Protein AF-A0AA96FIK9-F1 (afdb_monomer)

Solvent-accessible surface area (backbone atoms only — not comparable to full-atom values): 13930 Å² total; per-residue (Å²): 136,86,81,79,87,70,75,57,63,67,60,48,34,33,65,68,50,43,34,70,46,69,45,74,79,57,84,58,74,48,76,47,45,65,42,46,38,49,41,38,51,70,22,53,45,42,34,65,58,80,79,56,49,52,41,35,60,54,40,49,49,16,24,48,34,10,64,76,68,74,31,64,14,39,34,34,30,45,29,34,72,40,48,92,80,52,42,34,46,55,44,44,51,55,45,37,34,59,43,30,50,44,6,46,52,52,52,21,56,44,22,56,24,64,42,34,27,50,27,27,34,78,85,57,67,86,55,66,58,47,50,69,75,67,54,74,96,56,51,59,47,78,37,76,37,65,74,79,46,47,76,79,47,54,59,42,56,25,27,54,76,51,75,44,75,80,62,65,99,75,65,81,67,47,32,39,57,39,25,39,82,64,18,8,19,45,68,44,27,36,61,35,30,28,49,49,36,48,34,62,70,57,35,26,68,59,38,40,57,23,31,42,98,92,53,34,26,70,46,74,36,50,50,72,48,94,97,50,85,65,43,55,41,82,43,52,67,76,79,56,81,80,91,72,55,83,86,73,73,81,78,77,80,129

Structure (mmCIF, N/CA/C/O backbone):
data_AF-A0AA96FIK9-F1
#
_entry.id   AF-A0AA96FIK9-F1
#
loop_
_atom_site.group_PDB
_atom_site.id
_atom_site.type_symbol
_atom_site.label_atom_id
_atom_site.label_alt_id
_atom_site.label_comp_id
_atom_site.label_asym_id
_atom_site.label_entity_id
_atom_site.label_seq_id
_atom_site.pdbx_PDB_ins_code
_atom_site.Cartn_x
_atom_site.Cartn_y
_atom_site.Cartn_z
_atom_site.occupancy
_atom_site.B_iso_or_equiv
_atom_site.auth_seq_id
_atom_site.auth_comp_id
_atom_site.auth_asym_id
_atom_site.auth_atom_id
_atom_site.pdbx_PDB_model_num
ATOM 1 N N . MET A 1 1 ? 19.107 10.762 -37.443 1.00 32.94 1 MET A N 1
ATOM 2 C CA . MET A 1 1 ? 19.133 11.446 -36.133 1.00 32.94 1 MET A CA 1
ATOM 3 C C . MET A 1 1 ? 18.086 10.783 -35.254 1.00 32.94 1 MET A C 1
ATOM 5 O O . MET A 1 1 ? 16.907 10.894 -35.552 1.00 32.94 1 MET A O 1
ATOM 9 N N . SER A 1 2 ? 18.526 9.973 -34.289 1.00 32.06 2 SER A N 1
ATOM 10 C CA . SER A 1 2 ? 17.652 9.173 -33.422 1.00 32.06 2 SER A CA 1
ATOM 11 C C . SER A 1 2 ? 17.100 10.061 -32.309 1.00 32.06 2 SER A C 1
ATOM 13 O O . SER A 1 2 ? 17.869 10.603 -31.518 1.00 32.06 2 SER A O 1
ATOM 15 N N . THR A 1 3 ? 15.787 10.264 -32.277 1.00 31.00 3 THR A N 1
ATOM 16 C CA . THR A 1 3 ? 15.106 11.012 -31.221 1.00 31.00 3 THR A CA 1
ATOM 17 C C . THR A 1 3 ? 14.983 10.124 -29.987 1.00 31.00 3 THR A C 1
ATOM 19 O O . THR A 1 3 ? 14.166 9.208 -29.930 1.00 31.00 3 THR A O 1
ATOM 22 N N . SER A 1 4 ? 15.814 10.374 -28.973 1.00 32.97 4 SER A N 1
ATOM 23 C CA . SER A 1 4 ? 15.642 9.750 -27.664 1.00 32.97 4 SER A CA 1
ATOM 24 C C . SER A 1 4 ? 14.359 10.269 -27.015 1.00 32.97 4 SER A C 1
ATOM 26 O O . SER A 1 4 ? 14.310 11.405 -26.544 1.00 32.97 4 SER A O 1
ATOM 28 N N . THR A 1 5 ? 13.324 9.436 -26.953 1.00 39.53 5 THR A N 1
ATOM 29 C CA . THR A 1 5 ? 12.126 9.668 -26.133 1.00 39.53 5 THR A CA 1
ATOM 30 C C . THR A 1 5 ? 12.454 9.408 -24.656 1.00 39.53 5 THR A C 1
ATOM 32 O O . THR A 1 5 ? 11.961 8.467 -24.044 1.00 39.53 5 THR A O 1
ATOM 35 N N . GLY A 1 6 ? 13.365 10.196 -24.086 1.00 36.31 6 GLY A N 1
ATOM 36 C CA . GLY A 1 6 ? 13.627 10.217 -22.651 1.00 36.31 6 GLY A CA 1
ATOM 37 C C . GLY A 1 6 ? 12.815 11.338 -22.022 1.00 36.31 6 GLY A C 1
ATOM 38 O O . GLY A 1 6 ? 13.308 12.458 -21.945 1.00 36.31 6 GLY A O 1
ATOM 39 N N . GLY A 1 7 ? 11.572 11.061 -21.616 1.00 45.28 7 GLY A N 1
ATOM 40 C CA . GLY A 1 7 ? 10.826 11.993 -20.763 1.00 45.28 7 GLY A CA 1
ATOM 41 C C . GLY A 1 7 ? 11.638 12.289 -19.500 1.00 45.28 7 GLY A C 1
ATOM 42 O O . GLY A 1 7 ? 12.323 11.398 -18.983 1.00 45.28 7 GLY A O 1
ATOM 43 N N . ARG A 1 8 ? 11.618 13.537 -19.021 1.00 56.25 8 ARG A N 1
ATOM 44 C CA . ARG A 1 8 ? 12.277 13.869 -17.747 1.00 56.25 8 ARG A CA 1
ATOM 45 C C . ARG A 1 8 ? 11.588 13.071 -16.639 1.00 56.25 8 ARG A C 1
ATOM 47 O O . ARG A 1 8 ? 10.370 12.949 -16.660 1.00 56.25 8 ARG A O 1
ATOM 54 N N . LEU A 1 9 ? 12.349 12.532 -15.685 1.00 55.34 9 LEU A N 1
ATOM 55 C CA . LEU A 1 9 ? 11.802 11.728 -14.577 1.00 55.34 9 LEU A CA 1
ATOM 56 C C . LEU A 1 9 ? 10.667 12.469 -13.844 1.00 55.34 9 LEU A C 1
ATOM 58 O O . LEU A 1 9 ? 9.654 11.863 -13.505 1.00 55.34 9 LEU A O 1
ATOM 62 N N . ASP A 1 10 ? 10.805 13.789 -13.720 1.00 58.16 10 ASP A N 1
ATOM 63 C CA . ASP A 1 10 ? 9.820 14.691 -13.117 1.00 58.16 10 ASP A CA 1
ATOM 64 C C . ASP A 1 10 ? 8.468 14.690 -13.855 1.00 58.16 10 ASP A C 1
ATOM 66 O O . ASP A 1 10 ? 7.418 14.844 -13.242 1.00 58.16 10 ASP A O 1
ATOM 70 N N . GLU A 1 11 ? 8.469 14.471 -15.173 1.00 60.31 11 GLU A N 1
ATOM 71 C CA . GLU A 1 11 ? 7.261 14.471 -16.007 1.00 60.31 11 GLU A CA 1
ATOM 72 C C . GLU A 1 11 ? 6.381 13.244 -15.740 1.00 60.31 11 GLU A C 1
ATOM 74 O O . GLU A 1 11 ? 5.161 13.318 -15.866 1.00 60.31 11 GLU A O 1
ATOM 79 N N . TRP A 1 12 ? 6.982 12.113 -15.357 1.00 64.31 12 TRP A N 1
ATOM 80 C CA . TRP A 1 12 ? 6.248 10.883 -15.033 1.00 64.31 12 TRP A CA 1
ATOM 81 C C . TRP A 1 12 ? 5.744 10.868 -13.590 1.00 64.31 12 TRP A C 1
ATOM 83 O O . TRP A 1 12 ? 4.750 10.202 -13.303 1.00 64.31 12 TRP A O 1
ATOM 93 N N . ALA A 1 13 ? 6.413 11.613 -12.709 1.00 77.75 13 ALA A N 1
ATOM 94 C CA . ALA A 1 13 ? 6.067 11.709 -11.301 1.00 77.75 13 ALA A CA 1
ATOM 95 C C . ALA A 1 13 ? 4.858 12.619 -11.029 1.00 77.75 13 ALA A C 1
ATOM 97 O O . ALA A 1 13 ? 4.185 12.410 -10.026 1.00 77.75 13 ALA A O 1
ATOM 98 N N . ASP A 1 14 ? 4.578 13.588 -11.908 1.00 88.12 14 ASP A N 1
ATOM 99 C CA . ASP A 1 14 ? 3.549 14.618 -11.714 1.00 88.12 14 ASP A CA 1
ATOM 100 C C . ASP A 1 14 ? 2.101 14.081 -11.678 1.00 88.12 14 ASP A C 1
ATOM 102 O O . ASP A 1 14 ? 1.711 13.192 -12.447 1.00 88.12 14 ASP A O 1
ATOM 106 N N . LEU A 1 15 ? 1.272 14.679 -10.811 1.00 91.62 15 LEU A N 1
ATOM 107 C CA . LEU A 1 15 ? -0.135 14.312 -10.623 1.00 91.62 15 LEU A CA 1
ATOM 108 C C . LEU A 1 15 ? -0.963 14.474 -11.896 1.00 91.62 15 LEU A C 1
ATOM 110 O O . LEU A 1 15 ? -1.791 13.616 -12.196 1.00 91.62 15 LEU A O 1
ATOM 114 N N . THR A 1 16 ? -0.731 15.538 -12.660 1.00 92.38 16 THR A N 1
ATOM 115 C CA . THR A 1 16 ? -1.474 15.802 -13.896 1.00 92.38 16 THR A CA 1
ATOM 116 C C . THR A 1 16 ? -1.204 14.697 -14.907 1.00 92.38 16 THR A C 1
ATOM 118 O O . THR A 1 16 ? -2.137 14.132 -15.479 1.00 92.38 16 THR A O 1
ATOM 121 N N . THR A 1 17 ? 0.067 14.327 -15.095 1.00 90.50 17 THR A N 1
ATOM 122 C CA . THR A 1 17 ? 0.451 13.210 -15.971 1.00 90.50 17 THR A CA 1
ATOM 123 C C . THR A 1 17 ? -0.158 11.893 -15.490 1.00 90.50 17 THR A C 1
ATOM 125 O O . THR A 1 17 ? -0.659 11.101 -16.297 1.00 90.50 17 THR A O 1
ATOM 128 N N . HIS A 1 18 ? -0.152 11.651 -14.176 1.00 93.06 18 HIS A N 1
ATOM 129 C CA . HIS A 1 18 ? -0.779 10.474 -13.572 1.00 93.06 18 HIS A CA 1
ATOM 130 C C . HIS A 1 18 ? -2.281 10.403 -13.873 1.00 93.06 18 HIS A C 1
ATOM 132 O O . HIS A 1 18 ? -2.765 9.368 -14.335 1.00 93.06 18 HIS A O 1
ATOM 138 N N . GLU A 1 19 ? -3.016 11.497 -13.677 1.00 93.12 19 GLU A N 1
ATOM 139 C CA . GLU A 1 19 ? -4.455 11.563 -13.943 1.00 93.12 19 GLU A CA 1
ATOM 140 C C . GLU A 1 19 ? -4.778 11.468 -15.436 1.00 93.12 19 GLU A C 1
ATOM 142 O O . GLU A 1 19 ? -5.731 10.786 -15.811 1.00 93.12 19 GLU A O 1
ATOM 147 N N . GLN A 1 20 ? -3.960 12.047 -16.316 1.00 92.12 20 GLN A N 1
ATOM 148 C CA . GLN A 1 20 ? -4.103 11.858 -17.764 1.00 92.12 20 GLN A CA 1
ATOM 149 C C . GLN A 1 20 ? -3.907 10.393 -18.173 1.00 92.12 20 GLN A C 1
ATOM 151 O O . GLN A 1 20 ? -4.566 9.898 -19.091 1.00 92.12 20 GLN A O 1
ATOM 156 N N . ARG A 1 21 ? -2.995 9.678 -17.505 1.00 90.31 21 ARG A N 1
ATOM 157 C CA . ARG A 1 21 ? -2.680 8.283 -17.824 1.00 90.31 21 ARG A CA 1
ATOM 158 C C . ARG A 1 21 ? -3.715 7.305 -17.274 1.00 90.31 21 ARG A C 1
ATOM 160 O O . ARG A 1 21 ? -4.173 6.428 -18.009 1.00 90.31 21 ARG A O 1
ATOM 167 N N . TYR A 1 22 ? -4.046 7.429 -15.993 1.00 91.69 22 TYR A N 1
ATOM 168 C CA . TYR A 1 22 ? -4.841 6.447 -15.253 1.00 91.69 22 TYR A CA 1
ATOM 169 C C . TYR A 1 22 ? -6.259 6.930 -14.924 1.00 91.69 22 TYR A C 1
ATOM 171 O O . TYR A 1 22 ? -7.093 6.137 -14.481 1.00 91.69 22 TYR A O 1
ATOM 179 N N . GLY A 1 23 ? -6.559 8.208 -15.140 1.00 93.31 23 GLY A N 1
ATOM 180 C CA . GLY A 1 23 ? -7.779 8.847 -14.661 1.00 93.31 23 GLY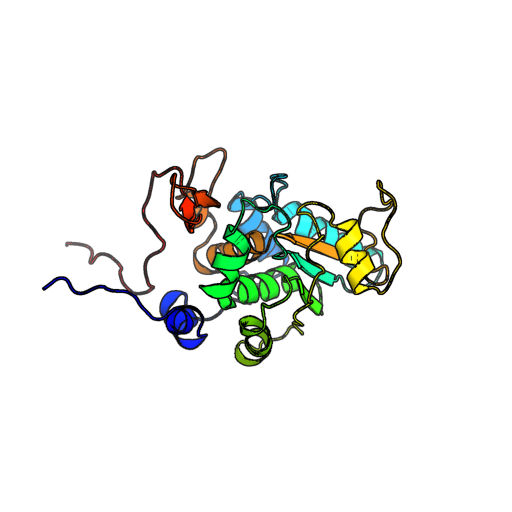 A CA 1
ATOM 181 C C . GLY A 1 23 ? -7.741 9.154 -13.158 1.00 93.31 23 GLY A C 1
ATOM 182 O O . GLY A 1 23 ? -6.826 8.712 -12.446 1.00 93.31 23 GLY A O 1
ATOM 183 N N . PRO A 1 24 ? -8.767 9.866 -12.654 1.00 93.06 24 PRO A N 1
ATOM 184 C CA . PRO A 1 24 ? -8.900 10.158 -11.231 1.00 93.06 24 PRO A CA 1
ATOM 185 C C . PRO A 1 24 ? -9.015 8.864 -10.421 1.00 93.06 24 PRO A C 1
ATOM 187 O O . PRO A 1 24 ? -9.375 7.807 -10.949 1.00 93.06 24 PRO A O 1
ATOM 190 N N . LEU A 1 25 ? -8.720 8.937 -9.123 1.00 93.56 25 LEU A N 1
ATOM 191 C CA . LEU A 1 25 ? -8.878 7.786 -8.239 1.00 93.56 25 LEU A CA 1
ATOM 192 C C . LEU A 1 25 ? -10.352 7.369 -8.149 1.00 93.56 25 LEU A C 1
ATOM 194 O O . LEU A 1 25 ? -11.176 8.163 -7.691 1.00 93.56 25 LEU A O 1
ATOM 198 N N . PRO A 1 26 ? -10.685 6.111 -8.480 1.00 92.62 26 PRO A N 1
ATOM 199 C CA . PRO A 1 26 ? -12.037 5.583 -8.338 1.00 92.62 26 PRO A CA 1
ATOM 200 C C . PRO A 1 26 ? -12.331 5.210 -6.871 1.00 92.62 26 PRO A C 1
ATOM 202 O O . PRO A 1 26 ? -12.517 4.039 -6.544 1.00 92.62 26 PRO A O 1
ATOM 205 N N . TYR A 1 27 ? -12.330 6.200 -5.971 1.00 90.19 27 TYR A N 1
ATOM 206 C CA . TYR A 1 27 ? -12.381 5.986 -4.515 1.00 90.19 27 TYR A CA 1
ATOM 207 C C . TYR A 1 27 ? -13.648 5.245 -4.054 1.00 90.19 27 TYR A C 1
ATOM 209 O O . TYR A 1 27 ? -13.580 4.420 -3.144 1.00 90.19 27 TYR A O 1
ATOM 217 N N . ASP A 1 28 ? -14.773 5.488 -4.732 1.00 90.44 28 ASP A N 1
ATOM 218 C CA . ASP A 1 28 ? -16.092 4.914 -4.434 1.00 90.44 28 ASP A CA 1
ATOM 219 C C . ASP A 1 28 ? -16.546 3.832 -5.429 1.00 90.44 28 ASP A C 1
ATOM 221 O O . ASP A 1 28 ? -17.670 3.345 -5.334 1.00 90.44 28 ASP A O 1
ATOM 225 N N . ALA A 1 29 ? -15.705 3.415 -6.384 1.00 84.88 29 ALA A N 1
ATOM 226 C CA . ALA A 1 29 ? -16.158 2.593 -7.518 1.00 84.88 29 ALA A CA 1
ATOM 227 C C . ALA A 1 29 ? -16.717 1.208 -7.152 1.00 84.88 29 ALA A C 1
ATOM 229 O O . ALA A 1 29 ? -17.378 0.583 -7.976 1.00 84.88 29 ALA A O 1
ATOM 230 N N . TYR A 1 30 ? -16.479 0.733 -5.929 1.00 88.50 30 TYR A N 1
ATOM 231 C CA . TYR A 1 30 ? -17.008 -0.541 -5.432 1.00 88.50 30 TYR A CA 1
ATOM 232 C C . TYR A 1 30 ? -18.055 -0.367 -4.324 1.00 88.50 30 TYR A C 1
ATOM 234 O O . TYR A 1 30 ? -18.367 -1.331 -3.626 1.00 88.50 30 TYR A O 1
ATOM 242 N N . GLY A 1 31 ? -18.587 0.850 -4.159 1.00 89.31 31 GLY A N 1
ATOM 243 C CA . GLY A 1 31 ? -19.586 1.222 -3.157 1.00 89.31 31 GLY A CA 1
ATOM 244 C C . GLY A 1 31 ? -19.009 1.280 -1.744 1.00 89.31 31 GLY A C 1
ATOM 245 O O . GLY A 1 31 ? -18.866 2.351 -1.157 1.00 89.31 31 GLY A O 1
ATOM 246 N N . ASP A 1 32 ? -18.614 0.129 -1.208 1.00 92.25 32 ASP A N 1
ATOM 247 C CA . ASP A 1 32 ? -18.160 -0.028 0.171 1.00 92.25 32 ASP A CA 1
ATOM 248 C C . ASP A 1 32 ? -16.765 -0.698 0.270 1.00 92.25 32 ASP A C 1
ATOM 250 O O . ASP A 1 32 ? -16.245 -1.260 -0.706 1.00 92.25 32 ASP A O 1
ATOM 254 N N . PRO A 1 33 ? -16.111 -0.636 1.449 1.00 93.62 33 PRO A N 1
ATOM 255 C CA . PRO A 1 33 ? -14.863 -1.354 1.717 1.00 93.62 33 PRO A CA 1
ATOM 256 C C . PRO A 1 33 ? -14.901 -2.851 1.375 1.00 93.62 33 PRO A C 1
ATOM 258 O O . PRO A 1 33 ? -13.904 -3.404 0.905 1.00 93.62 33 PRO A O 1
ATOM 261 N N . ALA A 1 34 ? -16.036 -3.520 1.587 1.00 94.75 34 ALA A N 1
ATOM 262 C CA . ALA A 1 34 ? -16.178 -4.947 1.326 1.00 94.75 34 ALA A CA 1
ATOM 263 C C . ALA A 1 34 ? -16.208 -5.254 -0.181 1.00 94.75 34 ALA A C 1
ATOM 265 O O . ALA A 1 34 ? -15.660 -6.271 -0.603 1.00 94.75 34 ALA A O 1
ATOM 266 N N . GLY A 1 35 ? -16.783 -4.376 -1.001 1.00 96.38 35 GLY A N 1
ATOM 267 C CA . GLY A 1 35 ? -16.784 -4.441 -2.456 1.00 96.38 35 GLY A CA 1
ATOM 268 C C . GLY A 1 35 ? -15.375 -4.378 -3.012 1.00 96.38 35 GLY A C 1
ATOM 269 O O . GLY A 1 35 ? -14.989 -5.249 -3.790 1.00 96.38 35 GLY A O 1
ATOM 270 N N . LEU A 1 36 ? -14.564 -3.434 -2.530 1.00 95.38 36 LEU A N 1
ATOM 271 C CA . LEU A 1 36 ? -13.151 -3.372 -2.898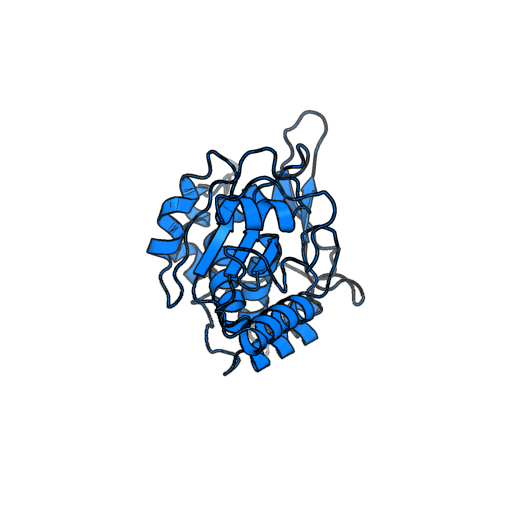 1.00 95.38 36 LEU A CA 1
ATOM 272 C C . LEU A 1 36 ? -12.411 -4.654 -2.483 1.00 95.38 36 LEU A C 1
ATOM 274 O O . LEU A 1 36 ? -11.684 -5.227 -3.291 1.00 95.38 36 LEU A O 1
ATOM 278 N N . LEU A 1 37 ? -12.619 -5.152 -1.257 1.00 96.94 37 LEU A N 1
ATOM 279 C CA . LEU A 1 37 ? -11.993 -6.398 -0.797 1.00 96.94 37 LEU A CA 1
ATOM 280 C C . LEU A 1 37 ? -12.385 -7.610 -1.652 1.00 96.94 37 LEU A C 1
ATOM 282 O O . LEU A 1 37 ? -11.514 -8.429 -1.948 1.00 96.94 37 LEU A O 1
ATOM 286 N N . ARG A 1 38 ? -13.651 -7.715 -2.078 1.00 97.94 38 ARG A N 1
ATOM 287 C CA . ARG A 1 38 ? -14.115 -8.767 -2.998 1.00 97.94 38 ARG A CA 1
ATOM 288 C C . ARG A 1 38 ? -13.421 -8.666 -4.352 1.00 97.94 38 ARG A C 1
ATOM 290 O O . ARG A 1 38 ? -12.929 -9.678 -4.843 1.00 97.94 38 ARG A O 1
ATOM 297 N N . THR A 1 39 ? -13.303 -7.468 -4.921 1.00 97.81 39 THR A N 1
ATOM 298 C CA . THR A 1 39 ? -12.589 -7.264 -6.192 1.00 97.81 39 THR A CA 1
ATOM 299 C C . THR A 1 39 ? -11.108 -7.620 -6.069 1.00 97.81 39 THR A C 1
ATOM 301 O O . THR A 1 39 ? -10.555 -8.306 -6.927 1.00 97.81 39 THR A O 1
ATOM 304 N N . VAL A 1 40 ? -10.450 -7.227 -4.975 1.00 97.50 40 VAL A N 1
ATOM 305 C CA . VAL A 1 40 ? -9.046 -7.588 -4.721 1.00 97.50 40 VAL A CA 1
ATOM 306 C C . VAL A 1 40 ? -8.901 -9.097 -4.517 1.00 97.50 40 VAL A C 1
ATOM 308 O O . VAL A 1 40 ? -7.943 -9.686 -5.015 1.00 97.50 40 VAL A O 1
ATOM 311 N N . ALA A 1 41 ? -9.848 -9.749 -3.841 1.00 98.00 41 ALA A N 1
ATOM 312 C CA . ALA A 1 41 ? -9.865 -11.202 -3.713 1.00 98.00 41 ALA A CA 1
ATOM 313 C C . ALA A 1 41 ? -9.987 -11.883 -5.082 1.00 98.00 41 ALA A C 1
ATOM 315 O O . ALA A 1 41 ? -9.171 -12.746 -5.401 1.00 98.00 41 ALA A O 1
ATOM 316 N N . ALA A 1 42 ? -10.932 -11.433 -5.912 1.00 97.81 42 ALA A N 1
ATOM 317 C CA . ALA A 1 42 ? -11.142 -11.939 -7.265 1.00 97.81 42 ALA A CA 1
ATOM 318 C C . ALA A 1 42 ? -9.927 -11.714 -8.178 1.00 97.81 42 ALA A C 1
ATOM 320 O O . ALA A 1 42 ? -9.674 -12.530 -9.055 1.00 97.81 42 ALA A O 1
ATOM 321 N N . SER A 1 43 ? -9.145 -10.649 -7.963 1.00 97.69 43 SER A N 1
ATOM 322 C CA . SER A 1 43 ? -7.930 -10.377 -8.747 1.00 97.69 43 SER A CA 1
ATOM 323 C C . SER A 1 43 ? -6.792 -11.371 -8.486 1.00 97.69 43 SER A C 1
ATOM 325 O O . SER A 1 43 ? -5.892 -11.509 -9.308 1.00 97.69 43 SER A O 1
ATOM 327 N N . GLY A 1 44 ? -6.796 -12.045 -7.331 1.00 97.19 44 GLY A N 1
ATOM 328 C CA . GLY A 1 44 ? -5.682 -12.888 -6.901 1.00 97.19 44 GLY A CA 1
ATOM 329 C C . GLY A 1 44 ? -4.430 -12.118 -6.458 1.00 97.19 44 GLY A C 1
ATOM 330 O O . GLY A 1 44 ? -3.381 -12.734 -6.300 1.00 97.19 44 GLY A O 1
ATOM 331 N N . LEU A 1 45 ? -4.511 -10.799 -6.222 1.00 97.38 45 LEU A N 1
ATOM 332 C CA . LEU A 1 45 ? -3.374 -10.005 -5.744 1.00 97.38 45 LEU A CA 1
ATOM 333 C C . LEU A 1 45 ? -2.779 -10.581 -4.448 1.00 97.38 45 LEU A C 1
ATOM 335 O O . LEU A 1 45 ? -3.440 -10.681 -3.404 1.00 97.38 45 LEU A O 1
ATOM 339 N N . THR A 1 46 ? -1.481 -10.855 -4.500 1.00 96.00 46 THR A N 1
ATOM 340 C CA . THR A 1 46 ? -0.644 -11.207 -3.355 1.00 96.00 46 THR A CA 1
ATOM 341 C C . THR A 1 46 ? 0.294 -10.056 -2.987 1.00 96.00 46 THR A C 1
ATOM 343 O O . THR A 1 46 ? 0.540 -9.137 -3.768 1.00 96.00 46 THR A O 1
ATOM 346 N N . GLY A 1 47 ? 0.798 -10.063 -1.753 1.00 91.81 47 GLY A N 1
ATOM 347 C CA . GLY A 1 47 ? 1.734 -9.052 -1.275 1.00 91.81 47 GLY A CA 1
ATOM 348 C C . GLY A 1 47 ? 3.055 -9.098 -2.045 1.00 91.81 47 GLY A C 1
ATOM 349 O O . GLY A 1 47 ? 3.744 -10.118 -2.046 1.00 91.81 47 GLY A O 1
ATOM 350 N N . ARG A 1 48 ? 3.456 -7.958 -2.615 1.00 90.50 48 ARG A N 1
ATOM 351 C CA . ARG A 1 48 ? 4.659 -7.794 -3.457 1.00 90.50 48 ARG A CA 1
ATOM 352 C C . ARG A 1 48 ? 5.960 -7.556 -2.669 1.00 90.50 48 ARG A C 1
ATOM 354 O O . ARG A 1 48 ? 6.911 -6.952 -3.149 1.00 90.50 48 ARG A O 1
ATOM 361 N N . GLY A 1 49 ? 5.989 -8.030 -1.422 1.00 78.38 49 GLY A N 1
ATOM 362 C CA . GLY A 1 49 ? 7.138 -7.942 -0.510 1.00 78.38 49 GLY A CA 1
ATOM 363 C C . GLY A 1 49 ? 7.898 -9.260 -0.326 1.00 78.38 49 GLY A C 1
ATOM 364 O O . GLY A 1 49 ? 8.586 -9.407 0.676 1.00 78.38 49 GLY A O 1
ATOM 365 N N . GLY A 1 50 ? 7.708 -10.241 -1.215 1.00 75.69 50 GLY A N 1
ATOM 366 C CA . GLY A 1 50 ? 8.410 -11.535 -1.207 1.00 75.69 50 GLY A CA 1
ATOM 367 C C . GLY A 1 50 ? 7.637 -12.702 -0.581 1.00 75.69 50 GLY A C 1
ATOM 368 O O . GLY A 1 50 ? 7.730 -13.818 -1.070 1.00 75.69 50 GLY A O 1
ATOM 369 N N . ALA A 1 51 ? 6.805 -12.461 0.439 1.00 79.44 51 ALA A N 1
ATOM 370 C CA . ALA A 1 51 ? 6.075 -13.535 1.135 1.00 79.44 51 ALA A CA 1
ATOM 371 C C . ALA A 1 51 ? 4.783 -14.017 0.437 1.00 79.44 51 ALA A C 1
ATOM 373 O O . ALA A 1 51 ? 4.152 -14.955 0.915 1.00 79.44 51 ALA A O 1
ATOM 374 N N . GLY A 1 52 ? 4.319 -13.343 -0.623 1.00 84.25 52 GLY A N 1
ATOM 375 C CA . GLY A 1 52 ? 3.178 -13.801 -1.432 1.00 84.25 52 GLY A CA 1
ATOM 376 C C . GLY A 1 52 ? 1.829 -13.920 -0.701 1.00 84.25 52 GLY A C 1
ATOM 377 O O . GLY A 1 52 ? 0.914 -14.571 -1.195 1.00 84.25 52 GLY A O 1
ATOM 378 N N . PHE A 1 53 ? 1.657 -13.300 0.470 1.00 91.44 53 PHE A N 1
ATOM 379 C CA . PHE A 1 53 ? 0.414 -13.428 1.240 1.00 91.44 53 PHE A CA 1
ATOM 380 C C . PHE A 1 53 ? -0.773 -12.733 0.535 1.00 91.44 53 PHE A C 1
ATOM 382 O O . PHE A 1 53 ? -0.604 -11.589 0.105 1.00 91.44 53 PHE A O 1
ATOM 389 N N . PRO A 1 54 ? -1.983 -13.329 0.465 1.00 96.38 54 PRO A N 1
ATOM 390 C CA . PRO A 1 54 ? -3.136 -12.714 -0.202 1.00 96.38 54 PRO A CA 1
ATOM 391 C C . PRO A 1 54 ? -3.480 -11.324 0.354 1.00 96.38 54 PRO A C 1
ATOM 393 O O . PRO A 1 54 ? -3.779 -11.169 1.544 1.00 96.38 54 PRO A O 1
ATOM 396 N N . ALA A 1 55 ? -3.467 -10.302 -0.506 1.00 97.00 55 ALA A N 1
ATOM 397 C CA . ALA A 1 55 ? -3.594 -8.908 -0.079 1.00 97.00 55 ALA A CA 1
ATOM 398 C C . ALA A 1 55 ? -4.946 -8.628 0.598 1.00 97.00 55 ALA A C 1
ATOM 400 O O . ALA A 1 55 ? -4.978 -8.030 1.676 1.00 97.00 55 ALA A O 1
ATOM 401 N N . HIS A 1 56 ? -6.045 -9.137 0.023 1.00 97.50 56 HIS A N 1
ATOM 402 C CA . HIS A 1 56 ? -7.398 -8.979 0.570 1.00 97.50 56 HIS A CA 1
ATOM 403 C C . HIS A 1 56 ? -7.532 -9.556 1.987 1.00 97.50 56 HIS A C 1
ATOM 405 O O . HIS A 1 56 ? -8.117 -8.915 2.854 1.00 97.50 56 HIS A O 1
ATOM 411 N N . ARG A 1 57 ? -6.938 -10.730 2.261 1.00 97.12 57 ARG A N 1
ATOM 412 C CA . ARG A 1 57 ? -6.991 -11.358 3.594 1.00 97.12 57 ARG A CA 1
ATOM 413 C C . ARG A 1 57 ? -6.277 -10.510 4.633 1.00 97.12 57 ARG A C 1
ATOM 415 O O . ARG A 1 57 ? -6.747 -10.383 5.757 1.00 97.12 57 ARG A O 1
ATOM 422 N N . LYS A 1 58 ? -5.137 -9.921 4.262 1.00 95.62 58 LYS A N 1
ATOM 423 C CA . LYS A 1 58 ? -4.352 -9.093 5.181 1.00 95.62 58 LYS A CA 1
ATOM 424 C C . LYS A 1 58 ? -5.057 -7.774 5.488 1.00 95.62 58 LYS A C 1
ATOM 426 O O . LYS A 1 58 ? -5.076 -7.376 6.647 1.00 95.62 58 LYS A O 1
ATOM 431 N N . LEU A 1 59 ? -5.670 -7.146 4.481 1.00 97.06 59 LEU A N 1
ATOM 432 C CA . LEU A 1 59 ? -6.534 -5.975 4.662 1.00 97.06 59 LEU A CA 1
ATOM 433 C C . LEU A 1 59 ? -7.726 -6.296 5.577 1.00 97.06 59 LEU A C 1
ATOM 435 O O . LEU A 1 59 ? -7.928 -5.612 6.576 1.00 97.06 59 LEU A O 1
ATOM 439 N N . ALA A 1 60 ? -8.461 -7.373 5.282 1.00 97.50 60 ALA A N 1
ATOM 440 C CA . ALA A 1 60 ? -9.628 -7.787 6.060 1.00 97.50 60 ALA A CA 1
ATOM 441 C C . ALA A 1 60 ? -9.280 -8.090 7.528 1.00 97.50 60 ALA A C 1
ATOM 443 O O . ALA A 1 60 ? -10.006 -7.674 8.426 1.00 97.50 60 ALA A O 1
ATOM 444 N N . ALA A 1 61 ? -8.147 -8.756 7.780 1.00 97.06 61 ALA A N 1
ATOM 445 C CA . ALA A 1 61 ? -7.686 -9.056 9.135 1.00 97.06 61 ALA A CA 1
ATOM 446 C C . ALA A 1 61 ? -7.381 -7.790 9.954 1.00 97.06 61 ALA A C 1
ATOM 448 O O . ALA A 1 61 ? -7.705 -7.734 11.137 1.00 97.06 61 ALA A O 1
ATOM 449 N N . VAL A 1 62 ? -6.781 -6.769 9.332 1.00 97.62 62 VAL A N 1
ATOM 450 C CA . VAL A 1 62 ? -6.506 -5.484 9.996 1.00 97.62 62 VAL A CA 1
ATOM 451 C C . VAL A 1 62 ? -7.802 -4.718 10.262 1.00 97.62 62 VAL A C 1
ATOM 453 O O . VAL A 1 62 ? -7.975 -4.198 11.362 1.00 97.62 62 VAL A O 1
ATOM 456 N N . ALA A 1 63 ? -8.729 -4.697 9.300 1.00 97.44 63 ALA A N 1
ATOM 457 C CA . ALA A 1 63 ? -10.038 -4.066 9.472 1.00 97.44 63 ALA A CA 1
ATOM 458 C C . ALA A 1 63 ? -10.833 -4.704 10.625 1.00 97.44 63 ALA A C 1
ATOM 460 O O . ALA A 1 63 ? -11.409 -4.007 11.459 1.00 97.44 63 ALA A O 1
ATOM 461 N N . GLU A 1 64 ? -10.828 -6.037 10.702 1.00 97.44 64 GLU A N 1
ATOM 462 C CA . GLU A 1 64 ? -11.470 -6.784 11.786 1.00 97.44 64 GLU A CA 1
ATOM 463 C C . GLU A 1 64 ? -10.811 -6.506 13.139 1.00 97.44 64 GLU A C 1
ATOM 465 O O . GLU A 1 64 ? -11.495 -6.236 14.124 1.00 97.44 64 GLU A O 1
ATOM 470 N N . ALA A 1 65 ? -9.478 -6.486 13.195 1.00 97.31 65 ALA A N 1
ATOM 471 C CA . ALA A 1 65 ? -8.767 -6.111 14.410 1.00 97.31 65 ALA A CA 1
ATOM 472 C C . ALA A 1 65 ? -9.096 -4.672 14.852 1.00 97.31 65 ALA A C 1
ATOM 474 O O . ALA A 1 65 ? -9.232 -4.427 16.052 1.00 97.31 65 ALA A O 1
ATOM 475 N N . GLY A 1 66 ? -9.267 -3.738 13.910 1.00 96.94 66 GLY A N 1
ATOM 476 C CA . GLY A 1 66 ? -9.704 -2.365 14.185 1.00 96.94 66 GLY A CA 1
ATOM 477 C C . GLY A 1 66 ? -11.062 -2.322 14.875 1.00 96.94 66 GLY A C 1
ATOM 478 O O . GLY A 1 66 ? -11.178 -1.771 15.970 1.00 96.94 66 GLY A O 1
ATOM 479 N N . ARG A 1 67 ? -12.059 -3.005 14.295 1.00 96.50 67 ARG A N 1
ATOM 480 C CA . ARG A 1 67 ? -13.404 -3.136 14.881 1.00 96.50 67 ARG A CA 1
ATOM 481 C C . ARG A 1 67 ? -13.368 -3.755 16.274 1.00 96.50 67 ARG A C 1
ATOM 483 O O . ARG A 1 67 ? -13.908 -3.184 17.214 1.00 96.50 67 ARG A O 1
ATOM 490 N N . ARG A 1 68 ? -12.678 -4.888 16.423 1.00 96.88 68 ARG A N 1
ATOM 491 C CA . ARG A 1 68 ? -12.586 -5.626 17.690 1.00 96.88 68 ARG A CA 1
ATOM 492 C C . ARG A 1 68 ? -11.918 -4.823 18.807 1.00 96.88 68 ARG A C 1
ATOM 494 O O . ARG A 1 68 ? -12.258 -5.000 19.970 1.00 96.88 68 ARG A O 1
ATOM 501 N N . THR A 1 69 ? -10.931 -3.992 18.475 1.00 95.19 69 THR A N 1
ATOM 502 C CA . THR A 1 69 ? -10.166 -3.220 19.470 1.00 95.19 69 THR A CA 1
ATOM 503 C C . THR A 1 69 ? -10.699 -1.806 19.693 1.00 95.19 69 THR A C 1
ATOM 505 O O . THR A 1 69 ? -10.223 -1.135 20.608 1.00 95.19 69 THR A O 1
ATOM 508 N N . GLY A 1 70 ? -11.637 -1.336 18.863 1.00 95.62 70 GLY A N 1
ATOM 509 C CA . GLY A 1 70 ? -12.096 0.055 18.863 1.00 95.62 70 GLY A CA 1
ATOM 510 C C . GLY A 1 70 ? -10.997 1.060 18.493 1.00 95.62 70 GLY A C 1
ATOM 511 O O . GLY A 1 70 ? -11.101 2.235 18.833 1.00 95.62 70 GLY A O 1
ATOM 512 N N . ARG A 1 71 ? -9.911 0.611 17.848 1.00 95.31 71 ARG A N 1
ATOM 513 C CA . ARG A 1 71 ? -8.776 1.455 17.449 1.00 95.31 71 ARG A CA 1
ATOM 514 C C . ARG A 1 71 ? -8.737 1.584 15.936 1.00 95.31 71 ARG A C 1
ATOM 516 O O . ARG A 1 71 ? -8.635 0.569 15.249 1.00 95.31 71 ARG A O 1
ATOM 523 N N . ALA A 1 72 ? -8.739 2.819 15.436 1.00 95.38 72 ALA A N 1
ATOM 524 C CA . ALA A 1 72 ? -8.514 3.098 14.022 1.00 95.38 72 ALA A CA 1
ATOM 525 C C . ALA A 1 72 ? -7.173 2.481 13.578 1.00 95.38 72 ALA A C 1
ATOM 527 O O . ALA A 1 72 ? -6.139 2.772 14.194 1.00 95.38 72 ALA A O 1
ATOM 528 N N . PRO A 1 73 ? -7.163 1.601 12.561 1.00 97.06 73 PRO A N 1
ATOM 529 C CA . PRO A 1 73 ? -5.926 1.018 12.075 1.00 97.06 73 PRO A CA 1
ATOM 530 C C . PRO A 1 73 ? -4.970 2.046 11.474 1.00 97.06 73 PRO A C 1
ATOM 532 O O . PRO A 1 73 ? -5.359 3.146 11.085 1.00 97.06 73 PRO A O 1
ATOM 535 N N . VAL A 1 74 ? -3.707 1.650 11.350 1.00 95.56 74 VAL A N 1
ATOM 536 C CA . VAL A 1 74 ? -2.667 2.421 10.658 1.00 95.56 74 VAL A CA 1
ATOM 537 C C . VAL A 1 74 ? -2.214 1.657 9.420 1.00 95.56 74 VAL A C 1
ATOM 539 O O . VAL A 1 74 ? -2.001 0.443 9.476 1.00 95.56 74 VAL A O 1
ATOM 542 N N . VAL A 1 75 ? -2.035 2.355 8.299 1.00 96.38 75 VAL A N 1
ATOM 543 C CA . VAL A 1 75 ? -1.492 1.762 7.070 1.00 96.38 75 VAL A CA 1
ATOM 544 C C . VAL A 1 75 ? -0.073 2.257 6.826 1.00 96.38 75 VAL A C 1
ATOM 546 O O . VAL A 1 75 ? 0.200 3.449 6.839 1.00 96.38 75 VAL A O 1
ATOM 549 N N . VAL A 1 76 ? 0.845 1.335 6.563 1.00 93.88 76 VAL A N 1
ATOM 550 C CA . VAL A 1 76 ? 2.235 1.634 6.231 1.00 93.88 76 VAL A CA 1
ATOM 551 C C . VAL A 1 76 ? 2.600 0.941 4.922 1.00 93.88 76 VAL A C 1
ATOM 553 O O . VAL A 1 76 ? 2.574 -0.291 4.831 1.00 93.88 76 VAL A O 1
ATOM 556 N N . ALA A 1 77 ? 2.957 1.729 3.909 1.00 93.12 77 ALA A N 1
ATOM 557 C CA . ALA A 1 77 ? 3.519 1.221 2.663 1.00 93.12 77 ALA A CA 1
ATOM 558 C C . ALA A 1 77 ? 5.045 1.308 2.724 1.00 93.12 77 ALA A C 1
ATOM 560 O O . ALA A 1 77 ? 5.618 2.386 2.646 1.00 93.12 77 ALA A O 1
ATOM 561 N N . ASN A 1 78 ? 5.705 0.169 2.886 1.00 90.88 78 ASN A N 1
ATOM 562 C CA . ASN A 1 78 ? 7.151 0.066 2.934 1.00 90.88 78 ASN A CA 1
ATOM 563 C C . ASN A 1 78 ? 7.757 0.120 1.525 1.00 90.88 78 ASN A C 1
ATOM 565 O O . ASN A 1 78 ? 7.585 -0.817 0.745 1.00 90.88 78 ASN A O 1
ATOM 569 N N . GLY A 1 79 ? 8.450 1.213 1.224 1.00 88.81 79 GLY A N 1
ATOM 570 C CA . GLY A 1 79 ? 9.321 1.392 0.063 1.00 88.81 79 GLY A CA 1
ATOM 571 C C . GLY A 1 79 ? 10.778 1.652 0.449 1.00 88.81 79 GLY A C 1
ATOM 572 O O . GLY A 1 79 ? 11.569 2.046 -0.403 1.00 88.81 79 GLY A O 1
ATOM 573 N N . ALA A 1 80 ? 11.142 1.452 1.721 1.00 81.31 80 ALA A N 1
ATOM 574 C CA . ALA A 1 80 ? 12.527 1.433 2.162 1.00 81.31 80 ALA A CA 1
ATOM 575 C C . ALA A 1 80 ? 13.134 0.079 1.772 1.00 81.31 80 ALA A C 1
ATOM 577 O O . ALA A 1 80 ? 12.904 -0.954 2.406 1.00 81.31 80 ALA A O 1
ATOM 578 N N . GLU A 1 81 ? 13.849 0.084 0.656 1.00 73.06 81 GLU A N 1
ATOM 579 C CA . GLU A 1 81 ? 14.436 -1.105 0.056 1.00 73.06 81 GLU A CA 1
ATOM 580 C C . GLU A 1 81 ? 15.785 -1.391 0.733 1.00 73.06 81 GLU A C 1
ATOM 582 O O . GLU A 1 81 ? 16.777 -0.708 0.497 1.00 73.06 81 GLU A O 1
ATOM 587 N N . GLY A 1 82 ? 15.808 -2.366 1.648 1.00 63.59 82 GLY A N 1
ATOM 588 C CA . GLY A 1 82 ? 17.013 -2.726 2.409 1.00 63.59 82 GLY A CA 1
ATOM 589 C C . GLY A 1 82 ? 17.970 -3.685 1.687 1.00 63.59 82 GLY A C 1
ATOM 590 O O . GLY A 1 82 ? 19.059 -3.939 2.193 1.00 63.59 82 GLY A O 1
ATOM 591 N N . GLU A 1 83 ? 17.567 -4.226 0.533 1.00 69.12 83 GLU A N 1
ATOM 592 C CA . GLU A 1 83 ? 18.361 -5.157 -0.277 1.00 69.12 83 GLU A CA 1
ATOM 593 C C . GLU A 1 83 ? 19.205 -4.372 -1.299 1.00 69.12 83 GLU A C 1
ATOM 595 O O . GLU A 1 83 ? 18.626 -3.773 -2.209 1.00 69.12 83 GLU A O 1
ATOM 600 N N . PRO A 1 84 ? 20.552 -4.374 -1.212 1.00 64.56 84 PRO A N 1
ATOM 601 C CA . PRO A 1 84 ? 21.416 -3.579 -2.093 1.00 64.56 84 PRO A CA 1
ATOM 602 C C . PRO A 1 84 ? 21.208 -3.830 -3.594 1.00 64.56 84 PRO A C 1
ATOM 604 O O . PRO A 1 84 ? 21.442 -2.938 -4.415 1.00 64.56 84 PRO A O 1
ATOM 607 N N . ALA A 1 85 ? 20.777 -5.040 -3.960 1.00 66.38 85 ALA A N 1
ATOM 608 C CA . ALA A 1 85 ? 20.524 -5.429 -5.342 1.00 66.38 85 ALA A CA 1
ATOM 609 C C . ALA A 1 85 ? 19.115 -5.064 -5.844 1.00 66.38 85 ALA A C 1
ATOM 611 O O . ALA A 1 85 ? 18.852 -5.201 -7.039 1.00 66.38 85 ALA A O 1
ATOM 612 N N . SER A 1 86 ? 18.203 -4.601 -4.991 1.00 76.31 86 SER A N 1
ATOM 613 C CA . SER A 1 86 ? 16.839 -4.267 -5.399 1.00 76.31 86 SER A CA 1
ATOM 614 C C . SER A 1 86 ? 16.664 -2.749 -5.485 1.00 76.31 86 SER A C 1
ATOM 616 O O . SER A 1 86 ? 17.112 -2.007 -4.616 1.00 76.31 86 SER A O 1
ATOM 618 N N . ARG A 1 87 ? 16.068 -2.272 -6.584 1.00 82.25 87 ARG A N 1
ATOM 619 C CA . ARG A 1 87 ? 15.760 -0.850 -6.833 1.00 82.25 87 ARG A CA 1
ATOM 620 C C . 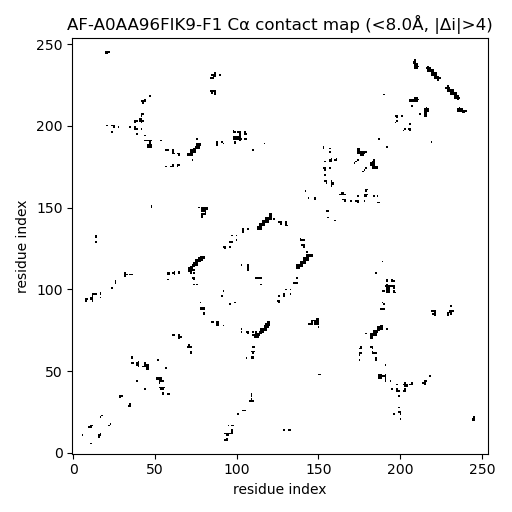ARG A 1 87 ? 14.310 -0.635 -7.263 1.00 82.25 87 ARG A C 1
ATOM 622 O O . ARG A 1 87 ? 13.978 0.427 -7.800 1.00 82.25 87 ARG A O 1
ATOM 629 N N . LYS A 1 88 ? 13.461 -1.656 -7.132 1.00 85.88 88 LYS A N 1
ATOM 630 C CA . LYS A 1 88 ? 12.129 -1.671 -7.744 1.00 85.88 88 LYS A CA 1
ATOM 631 C C . LYS A 1 88 ? 11.202 -0.686 -7.040 1.00 85.88 88 LYS A C 1
ATOM 633 O O . LYS A 1 88 ? 10.494 0.065 -7.706 1.00 85.88 88 LYS A O 1
ATOM 638 N N . ASP A 1 89 ? 11.274 -0.638 -5.712 1.00 88.69 89 ASP A N 1
ATOM 639 C CA . ASP A 1 89 ? 10.392 0.181 -4.884 1.00 88.69 89 ASP A CA 1
ATOM 640 C C . ASP A 1 89 ? 10.752 1.657 -5.027 1.00 88.69 89 ASP A C 1
ATOM 642 O O . ASP A 1 89 ? 9.879 2.497 -5.250 1.00 88.69 89 ASP A O 1
ATOM 646 N N . ARG A 1 90 ? 12.058 1.959 -4.999 1.00 86.88 90 ARG A N 1
ATOM 647 C CA . ARG A 1 90 ? 12.570 3.302 -5.290 1.00 86.88 90 ARG A CA 1
ATOM 648 C C . ARG A 1 90 ? 12.145 3.765 -6.681 1.00 86.88 90 ARG A C 1
ATOM 650 O O . ARG A 1 90 ? 11.656 4.879 -6.829 1.00 86.88 90 ARG A O 1
ATOM 657 N N . THR A 1 91 ? 12.308 2.912 -7.693 1.00 87.81 91 THR A N 1
ATOM 658 C CA . THR A 1 91 ? 11.932 3.245 -9.076 1.00 87.81 91 THR A CA 1
ATOM 659 C C . THR A 1 91 ? 10.430 3.519 -9.185 1.00 87.81 91 THR A C 1
ATOM 661 O O . THR A 1 91 ? 10.037 4.508 -9.797 1.00 87.81 91 THR A O 1
ATOM 664 N N . LEU A 1 92 ? 9.585 2.699 -8.553 1.00 91.12 92 LEU A N 1
ATOM 665 C CA . LEU A 1 92 ? 8.136 2.912 -8.529 1.00 91.12 92 LEU A CA 1
ATOM 666 C C . LEU A 1 92 ? 7.764 4.252 -7.886 1.00 91.12 92 LEU A C 1
ATOM 668 O O . LEU A 1 92 ? 6.957 4.989 -8.443 1.00 91.12 92 LEU A O 1
ATOM 672 N N . LEU A 1 93 ? 8.352 4.578 -6.735 1.00 91.62 93 LEU A N 1
ATOM 673 C CA . LEU A 1 93 ? 8.075 5.832 -6.034 1.00 91.62 93 LEU A CA 1
ATOM 674 C C . LEU A 1 93 ? 8.580 7.061 -6.798 1.00 91.62 93 LEU A C 1
ATOM 676 O O . LEU A 1 93 ? 7.940 8.102 -6.735 1.00 91.62 93 LEU A O 1
ATOM 680 N N . GLN A 1 94 ? 9.691 6.951 -7.529 1.00 89.06 94 GLN A N 1
ATOM 681 C CA . GLN A 1 94 ? 10.207 8.044 -8.358 1.00 89.06 94 GLN A CA 1
ATOM 682 C C . GLN A 1 94 ? 9.368 8.275 -9.613 1.00 89.06 94 GLN A C 1
ATOM 684 O O . GLN A 1 94 ? 9.162 9.415 -10.003 1.00 89.06 94 GLN A O 1
ATOM 689 N N . LEU A 1 95 ? 8.909 7.205 -10.265 1.00 88.00 95 LEU A N 1
ATOM 690 C CA . LEU A 1 95 ? 8.253 7.300 -11.572 1.00 88.00 95 LEU A CA 1
ATOM 691 C C . LEU A 1 95 ? 6.729 7.305 -11.503 1.00 88.00 95 LEU A C 1
AT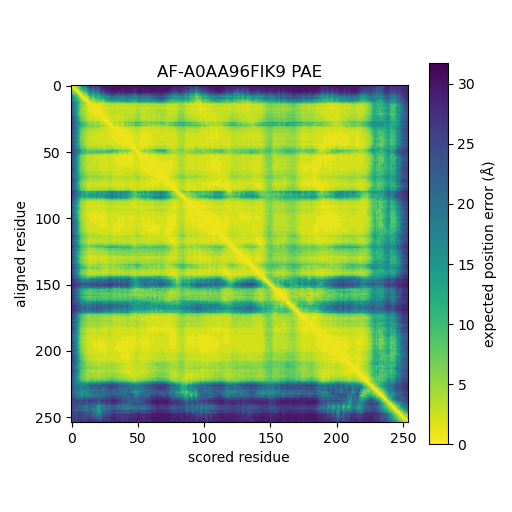OM 693 O O . LEU A 1 95 ? 6.071 7.626 -12.486 1.00 88.00 95 LEU A O 1
ATOM 697 N N . SER A 1 96 ? 6.142 6.825 -10.412 1.00 93.12 96 SER A N 1
ATOM 698 C CA . SER A 1 96 ? 4.690 6.694 -10.256 1.00 93.12 96 SER A CA 1
ATOM 699 C C . SER A 1 96 ? 4.265 6.832 -8.784 1.00 93.12 96 SER A C 1
ATOM 701 O O . SER A 1 96 ? 3.542 5.968 -8.270 1.00 93.12 96 SER A O 1
ATOM 703 N N . PRO A 1 97 ? 4.665 7.919 -8.090 1.00 94.38 97 PRO A N 1
ATOM 704 C CA . PRO A 1 97 ? 4.318 8.137 -6.686 1.00 94.38 97 PRO A CA 1
ATOM 705 C C . PRO A 1 97 ? 2.801 8.148 -6.475 1.00 94.38 97 PRO A C 1
ATOM 707 O O . PRO A 1 97 ? 2.292 7.489 -5.568 1.00 94.38 97 PRO A O 1
ATOM 710 N N . HIS A 1 98 ? 2.048 8.815 -7.353 1.00 95.69 98 HIS A N 1
ATOM 711 C CA . HIS A 1 98 ? 0.595 8.927 -7.224 1.00 95.69 98 HIS A CA 1
ATOM 712 C C . HIS A 1 98 ? -0.152 7.602 -7.396 1.00 95.69 98 HIS A C 1
ATOM 714 O O . HIS A 1 98 ? -1.228 7.441 -6.823 1.00 95.69 98 HIS A O 1
ATOM 720 N N . LEU A 1 99 ? 0.426 6.613 -8.087 1.00 95.69 99 LEU A N 1
ATOM 721 C CA . LEU A 1 99 ? -0.157 5.273 -8.158 1.00 95.69 99 LEU A CA 1
ATOM 722 C C . LEU A 1 99 ? -0.073 4.556 -6.803 1.00 95.69 99 LEU A C 1
ATOM 724 O O . LEU A 1 99 ? -1.032 3.908 -6.381 1.00 95.69 99 LEU A O 1
ATOM 728 N N . VAL A 1 100 ? 1.044 4.724 -6.088 1.00 96.56 100 VAL A N 1
ATOM 729 C CA . VAL A 1 100 ? 1.205 4.232 -4.712 1.00 96.56 100 VAL A CA 1
ATOM 730 C C . VAL A 1 100 ? 0.267 4.983 -3.764 1.00 96.56 100 VAL A C 1
ATOM 732 O O . VAL A 1 100 ? -0.413 4.349 -2.955 1.00 96.56 100 VAL A O 1
ATOM 735 N N . LEU A 1 101 ? 0.190 6.314 -3.880 1.00 96.56 101 LEU A N 1
ATOM 736 C CA . LEU A 1 101 ? -0.667 7.154 -3.035 1.00 96.56 101 LEU A CA 1
ATOM 737 C C . LEU A 1 101 ? -2.157 6.833 -3.226 1.00 96.56 101 LEU A C 1
ATOM 739 O O . LEU A 1 101 ? -2.875 6.684 -2.243 1.00 96.56 101 LEU A O 1
ATOM 743 N N . ASP A 1 102 ? -2.618 6.625 -4.459 1.00 96.69 102 ASP A N 1
ATOM 744 C CA . ASP A 1 102 ? -3.981 6.157 -4.741 1.00 96.69 102 ASP A CA 1
ATOM 745 C C . ASP A 1 102 ? -4.286 4.824 -4.062 1.00 96.69 102 ASP A C 1
ATOM 747 O O . ASP A 1 102 ? -5.340 4.632 -3.451 1.00 96.69 102 ASP A O 1
ATOM 751 N N . GLY A 1 103 ? -3.338 3.897 -4.151 1.00 97.25 103 GLY A N 1
ATOM 752 C CA . GLY A 1 103 ? -3.433 2.603 -3.505 1.00 97.25 103 GLY A CA 1
ATOM 753 C C . GLY A 1 103 ? -3.502 2.699 -1.988 1.00 97.25 103 GLY A C 1
ATOM 754 O O . GLY A 1 103 ? -4.233 1.937 -1.360 1.00 97.25 103 GLY A O 1
ATOM 755 N N . LEU A 1 104 ? -2.766 3.644 -1.401 1.00 96.62 104 LEU A N 1
ATOM 756 C CA . LEU A 1 104 ? -2.819 3.953 0.025 1.00 96.62 104 LEU A CA 1
ATOM 757 C C . LEU A 1 104 ? -4.181 4.515 0.441 1.00 96.62 104 LEU A C 1
ATOM 759 O O . LEU A 1 104 ? -4.699 4.082 1.472 1.00 96.62 104 LEU A O 1
ATOM 763 N N . GLN A 1 105 ? -4.795 5.392 -0.364 1.00 96.12 105 GLN A N 1
ATOM 764 C CA . GLN A 1 105 ? -6.163 5.867 -0.111 1.00 96.12 105 GLN A CA 1
ATOM 765 C C . GLN A 1 105 ? -7.141 4.686 -0.035 1.00 96.12 105 GLN A C 1
ATOM 767 O O . GLN A 1 105 ? -7.926 4.566 0.908 1.00 96.12 105 GLN A O 1
ATOM 772 N N . LEU A 1 106 ? -7.066 3.782 -1.013 1.00 97.00 106 LEU A N 1
ATOM 773 C CA . LEU A 1 106 ? -7.943 2.616 -1.122 1.00 97.00 106 LEU A CA 1
ATOM 774 C C . LEU A 1 106 ? -7.696 1.587 -0.012 1.00 97.00 106 LEU A C 1
ATOM 776 O O . LEU A 1 106 ? -8.644 1.076 0.583 1.00 97.00 106 LEU A O 1
ATOM 780 N N . ALA A 1 107 ? -6.430 1.295 0.295 1.00 97.06 107 ALA A N 1
ATOM 781 C CA . ALA A 1 107 ? -6.053 0.380 1.367 1.00 97.06 107 ALA A CA 1
ATOM 782 C C . ALA A 1 107 ? -6.528 0.892 2.731 1.00 97.06 107 ALA A C 1
ATOM 784 O O . ALA A 1 107 ? -7.052 0.114 3.526 1.00 97.06 107 ALA A O 1
ATOM 785 N N . SER A 1 108 ? -6.390 2.194 2.983 1.00 96.88 108 SER A N 1
ATOM 786 C CA . SER A 1 108 ? -6.836 2.819 4.229 1.00 96.88 108 SER A CA 1
ATOM 787 C C . SER A 1 108 ? -8.350 2.825 4.351 1.00 96.88 108 SER A C 1
ATOM 789 O O . SER A 1 108 ? -8.861 2.413 5.388 1.00 96.88 108 SER A O 1
ATOM 791 N N . ARG A 1 109 ? -9.078 3.146 3.272 1.00 95.69 109 ARG A N 1
ATOM 792 C CA . ARG A 1 109 ? -10.542 2.999 3.229 1.00 95.69 109 ARG A CA 1
ATOM 793 C C . ARG A 1 109 ? -10.971 1.565 3.544 1.00 95.69 109 ARG A C 1
ATOM 795 O O . ARG A 1 109 ? -11.849 1.356 4.372 1.00 95.69 109 ARG A O 1
ATOM 802 N N . ALA A 1 110 ? -10.335 0.575 2.913 1.00 96.19 110 ALA A N 1
ATOM 803 C CA . ALA A 1 110 ? -10.634 -0.840 3.138 1.00 96.19 110 ALA A CA 1
ATOM 804 C C . ALA A 1 110 ? -10.332 -1.299 4.574 1.00 96.19 110 ALA A C 1
ATOM 806 O O . ALA A 1 110 ? -11.049 -2.137 5.121 1.00 96.19 110 ALA A O 1
ATOM 807 N N . ALA A 1 111 ? -9.269 -0.763 5.177 1.00 96.25 111 ALA A N 1
ATOM 808 C CA . ALA A 1 111 ? -8.863 -1.075 6.541 1.00 96.25 111 ALA A CA 1
ATOM 809 C C . ALA A 1 111 ? -9.642 -0.286 7.610 1.00 96.25 111 ALA A C 1
ATOM 811 O O . ALA A 1 111 ? -9.621 -0.687 8.769 1.00 96.25 111 ALA A O 1
ATOM 812 N N . GLY A 1 112 ? -10.309 0.815 7.248 1.00 95.50 112 GLY A N 1
ATOM 813 C CA . GLY A 1 112 ? -10.879 1.772 8.203 1.00 95.50 112 GLY A CA 1
ATOM 814 C C . GLY A 1 112 ? -9.823 2.652 8.884 1.00 95.50 112 GLY A C 1
ATOM 815 O O . GLY A 1 112 ? -9.998 3.041 10.033 1.00 95.50 112 GLY A O 1
ATOM 816 N N .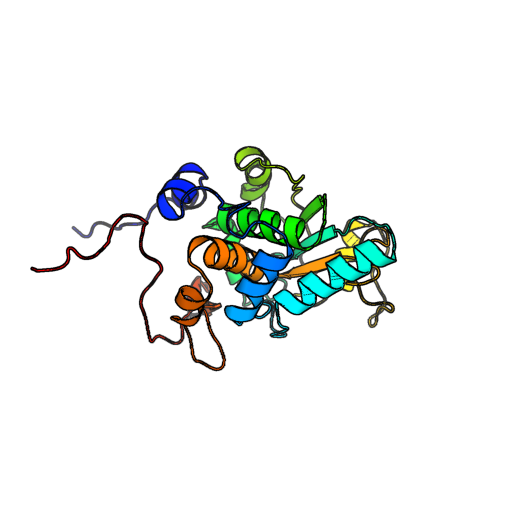 ALA A 1 113 ? -8.698 2.903 8.212 1.00 95.75 113 ALA A N 1
ATOM 817 C CA . ALA A 1 113 ? -7.604 3.723 8.719 1.00 95.75 113 ALA A CA 1
ATOM 818 C C . ALA A 1 113 ? -7.790 5.205 8.366 1.00 95.75 113 ALA A C 1
ATOM 820 O O . ALA A 1 113 ? -8.190 5.537 7.252 1.00 95.75 113 ALA A O 1
ATOM 821 N N . GLU A 1 114 ? -7.411 6.084 9.292 1.00 92.19 114 GLU A N 1
ATOM 822 C CA . GLU A 1 114 ? -7.429 7.549 9.118 1.00 92.19 114 GLU A CA 1
ATOM 823 C C . GLU A 1 114 ? -6.040 8.127 8.807 1.00 92.19 114 GLU A C 1
ATOM 825 O O . GLU A 1 114 ? -5.897 9.298 8.455 1.00 92.19 114 GLU A O 1
ATOM 830 N N . GLN A 1 115 ? -5.000 7.302 8.951 1.00 91.19 115 GLN A N 1
ATOM 831 C CA . GLN A 1 115 ? -3.607 7.686 8.756 1.00 91.19 115 GLN A CA 1
ATOM 832 C C . GLN A 1 115 ? -2.889 6.632 7.923 1.00 91.19 115 GLN A C 1
ATOM 834 O O . GLN A 1 115 ? -2.993 5.428 8.198 1.00 91.19 115 GLN A O 1
ATOM 839 N N . ALA A 1 116 ? -2.110 7.095 6.946 1.00 94.94 116 ALA A N 1
ATOM 840 C CA . ALA A 1 116 ? -1.196 6.236 6.214 1.00 94.94 116 ALA A CA 1
ATOM 841 C C . ALA A 1 116 ? 0.181 6.850 6.000 1.00 94.94 116 ALA A C 1
ATOM 843 O O . ALA A 1 116 ? 0.331 8.056 5.814 1.00 94.94 116 ALA A O 1
ATOM 844 N N . TRP A 1 117 ? 1.185 5.979 5.963 1.00 93.06 117 TRP A N 1
ATOM 845 C CA . TRP A 1 117 ? 2.579 6.371 5.838 1.00 93.06 117 TRP A CA 1
ATOM 846 C C . TRP A 1 117 ? 3.293 5.578 4.743 1.00 93.06 117 TRP A C 1
ATOM 848 O O . TRP A 1 117 ? 3.531 4.378 4.916 1.00 93.06 117 TRP A O 1
ATOM 858 N N . PRO A 1 118 ? 3.673 6.200 3.613 1.00 92.44 118 PRO A N 1
ATOM 859 C CA . PRO A 1 118 ? 4.735 5.659 2.783 1.00 92.44 118 PRO A CA 1
ATOM 860 C C . PRO A 1 118 ? 6.058 5.780 3.549 1.00 92.44 118 PRO A C 1
ATOM 862 O O . PRO A 1 118 ? 6.547 6.878 3.808 1.00 92.44 118 PRO A O 1
ATOM 865 N N . ALA A 1 119 ? 6.614 4.638 3.943 1.00 90.00 119 ALA A N 1
ATOM 866 C CA . ALA A 1 119 ? 7.928 4.546 4.555 1.00 90.00 119 ALA A CA 1
ATOM 867 C C . ALA A 1 119 ? 8.983 4.456 3.454 1.00 90.00 119 ALA A C 1
ATOM 869 O O . ALA A 1 119 ? 9.016 3.478 2.710 1.00 90.00 119 ALA A O 1
ATOM 870 N N . VAL A 1 120 ? 9.824 5.473 3.348 1.00 87.94 120 VAL A N 1
ATOM 871 C CA . VAL A 1 120 ? 10.824 5.627 2.292 1.00 87.94 120 VAL A CA 1
ATOM 872 C C . VAL A 1 120 ? 12.212 5.733 2.888 1.00 87.94 120 VAL A C 1
ATOM 874 O O . VAL A 1 120 ? 12.388 6.095 4.044 1.00 87.94 120 VAL A O 1
ATOM 877 N N . GLU A 1 121 ? 13.216 5.415 2.095 1.00 82.69 121 GLU A N 1
ATOM 878 C CA . GLU A 1 121 ? 14.610 5.626 2.465 1.00 82.69 121 GLU A CA 1
ATOM 879 C C . GLU A 1 121 ? 14.992 7.112 2.609 1.00 82.69 121 GLU A C 1
ATOM 881 O O . GLU A 1 121 ? 14.318 8.023 2.118 1.00 82.69 121 GLU A O 1
ATOM 886 N N . GLU A 1 122 ? 16.140 7.358 3.240 1.00 77.00 122 GLU A N 1
ATOM 887 C CA . GLU A 1 122 ? 16.775 8.676 3.244 1.00 77.00 122 GLU A CA 1
ATOM 888 C C . GLU A 1 122 ? 17.042 9.188 1.818 1.00 77.00 122 GLU A C 1
ATOM 890 O O . GLU A 1 122 ? 17.535 8.455 0.961 1.00 77.00 122 GLU A O 1
ATOM 895 N N . GLY A 1 123 ? 16.768 10.476 1.583 1.00 77.81 123 GLY A N 1
ATOM 896 C CA . GLY A 1 123 ? 16.977 11.130 0.285 1.00 77.81 123 GLY A CA 1
ATOM 897 C C . GLY A 1 123 ? 15.762 11.113 -0.648 1.00 77.81 123 GLY A C 1
ATOM 898 O O . GLY A 1 123 ? 15.826 11.696 -1.727 1.00 77.81 123 GLY A O 1
ATOM 899 N N . ALA A 1 124 ? 14.634 10.528 -0.234 1.00 84.06 124 ALA A N 1
ATOM 900 C CA . ALA A 1 124 ? 13.379 10.550 -0.990 1.00 84.06 124 ALA A CA 1
ATOM 901 C C . ALA A 1 124 ? 12.589 11.874 -0.860 1.00 84.06 124 ALA A C 1
ATOM 903 O O . ALA A 1 124 ? 11.362 11.871 -0.777 1.00 84.06 124 ALA A O 1
ATOM 904 N N . SER A 1 125 ? 13.281 13.021 -0.852 1.00 84.94 125 SER A N 1
ATOM 905 C CA . SER A 1 125 ? 12.658 14.348 -0.705 1.00 84.94 125 SER A CA 1
ATOM 906 C C . SER A 1 125 ? 11.658 14.678 -1.819 1.00 84.94 125 SER A C 1
ATOM 908 O O . SER A 1 125 ? 10.739 15.460 -1.598 1.00 84.94 125 SER A O 1
ATOM 910 N N . TYR A 1 126 ? 11.805 14.046 -2.986 1.00 83.75 126 TYR A N 1
ATOM 911 C CA . TYR A 1 126 ? 10.891 14.167 -4.123 1.00 83.75 126 TYR A CA 1
ATOM 912 C C . TYR A 1 126 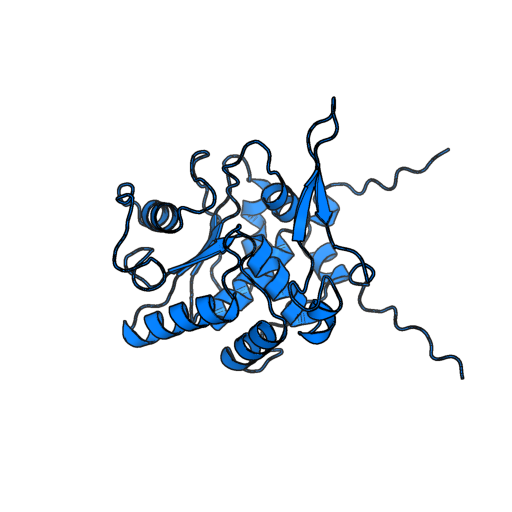? 9.461 13.694 -3.815 1.00 83.75 126 TYR A C 1
ATOM 914 O O . TYR A 1 126 ? 8.545 14.074 -4.530 1.00 83.75 126 TYR A O 1
ATOM 922 N N . LEU A 1 127 ? 9.251 12.876 -2.775 1.00 88.38 127 LEU A N 1
ATOM 923 C CA . LEU A 1 127 ? 7.922 12.382 -2.402 1.00 88.38 127 LEU A CA 1
ATOM 924 C C . LEU A 1 127 ? 7.213 13.286 -1.380 1.00 88.38 127 LEU A C 1
ATOM 926 O O . LEU A 1 127 ? 6.008 13.166 -1.198 1.00 88.38 127 LEU A O 1
ATOM 930 N N . GLU A 1 128 ? 7.929 14.180 -0.697 1.00 87.88 128 GLU A N 1
ATOM 931 C CA . GLU A 1 128 ? 7.424 14.895 0.488 1.00 87.88 128 GLU A CA 1
ATOM 932 C C . GLU A 1 128 ? 6.219 15.799 0.178 1.00 87.88 128 GLU A C 1
ATOM 934 O O . GLU A 1 128 ? 5.300 15.902 0.988 1.00 87.88 128 GLU A O 1
ATOM 939 N N . SER A 1 129 ? 6.185 16.424 -1.007 1.00 89.69 129 SER A N 1
ATOM 940 C CA . SER A 1 129 ? 5.058 17.264 -1.440 1.00 89.69 129 SER A CA 1
ATOM 941 C C . SER A 1 129 ? 3.900 16.490 -2.066 1.00 89.69 129 SER A C 1
ATOM 943 O O . SER A 1 129 ? 2.789 17.016 -2.153 1.00 89.69 129 SER A O 1
ATOM 945 N N . GLU A 1 130 ? 4.128 15.254 -2.506 1.00 92.56 130 GLU A N 1
ATOM 946 C CA . GLU A 1 130 ? 3.185 14.529 -3.363 1.00 92.56 130 GLU A CA 1
ATOM 947 C C . GLU A 1 130 ? 1.885 14.122 -2.664 1.00 92.56 130 GLU A C 1
ATOM 949 O O . GLU A 1 130 ? 0.827 14.253 -3.284 1.00 92.56 130 GLU A O 1
ATOM 954 N N . PRO A 1 131 ? 1.885 13.711 -1.380 1.00 91.94 131 PRO A N 1
ATOM 955 C CA . PRO A 1 131 ? 0.653 13.532 -0.619 1.00 91.94 131 PRO A CA 1
ATOM 956 C C . PRO A 1 131 ? -0.241 14.775 -0.602 1.00 91.94 131 PRO A C 1
ATOM 958 O O . PRO A 1 131 ? -1.447 14.668 -0.821 1.00 91.94 131 PRO A O 1
ATOM 961 N N . ALA A 1 132 ? 0.348 15.955 -0.384 1.00 90.75 132 ALA A N 1
ATOM 962 C CA . ALA A 1 132 ? -0.391 17.212 -0.320 1.00 90.75 132 ALA A CA 1
ATOM 963 C C . ALA A 1 132 ? -0.936 17.616 -1.696 1.00 90.75 132 ALA A C 1
ATOM 965 O O . ALA A 1 132 ? -2.103 17.984 -1.802 1.00 90.75 132 ALA A O 1
ATOM 966 N N . ARG A 1 133 ? -0.123 17.481 -2.757 1.00 90.94 133 ARG A N 1
ATOM 967 C CA . ARG A 1 133 ? -0.564 17.706 -4.145 1.00 90.94 133 ARG A CA 1
ATOM 968 C C . ARG A 1 133 ? -1.708 16.777 -4.528 1.00 90.94 133 ARG A C 1
ATOM 970 O O . ARG A 1 133 ? -2.670 17.209 -5.150 1.00 90.94 133 ARG A O 1
ATOM 977 N N . ARG A 1 134 ? -1.605 15.503 -4.139 1.00 91.88 134 ARG A N 1
ATOM 978 C CA . ARG A 1 134 ? -2.612 14.484 -4.422 1.00 91.88 134 ARG A CA 1
ATOM 979 C C . ARG A 1 134 ? -3.933 14.762 -3.710 1.00 91.88 134 ARG A C 1
ATOM 981 O O . ARG A 1 134 ? -4.988 14.542 -4.306 1.00 91.88 134 ARG A O 1
ATOM 988 N N . GLY A 1 135 ? -3.881 15.176 -2.446 1.00 88.81 135 GLY A N 1
ATOM 989 C CA . GLY A 1 135 ? -5.058 15.394 -1.610 1.00 88.81 135 GLY A CA 1
ATOM 990 C C . GLY A 1 135 ? -5.915 14.136 -1.398 1.00 88.81 135 GLY A C 1
ATOM 991 O O . GLY A 1 135 ? -5.485 12.996 -1.603 1.00 88.81 135 GLY A O 1
ATOM 992 N N . GLY A 1 136 ? -7.166 14.351 -0.993 1.00 86.50 136 GLY A N 1
ATOM 993 C CA . GLY A 1 136 ? -8.137 13.298 -0.690 1.00 86.50 136 GLY A CA 1
ATOM 994 C C . GLY A 1 136 ? -8.468 13.192 0.804 1.00 86.50 136 GLY A C 1
ATOM 995 O O . GLY A 1 136 ? -7.989 13.991 1.603 1.00 86.50 136 GLY A O 1
ATOM 996 N N . PRO A 1 137 ? -9.318 12.226 1.188 1.00 86.12 137 PRO A N 1
ATOM 997 C CA . PRO A 1 137 ? -9.928 12.187 2.521 1.00 86.12 137 PRO A CA 1
ATOM 998 C C . PRO A 1 137 ? -9.007 11.664 3.634 1.00 86.12 137 PRO A C 1
ATOM 1000 O O . PRO A 1 137 ? -9.327 11.802 4.809 1.00 86.12 137 PRO A O 1
ATOM 1003 N N . LEU A 1 138 ? -7.885 11.035 3.285 1.00 89.50 138 LEU A N 1
ATOM 1004 C CA . LEU A 1 138 ? -6.946 10.446 4.237 1.00 89.50 138 LEU A CA 1
ATOM 1005 C C . LEU A 1 138 ? -5.754 11.374 4.474 1.00 89.50 138 LEU A C 1
ATOM 1007 O O . LEU A 1 138 ? -5.187 11.917 3.524 1.00 89.50 138 LEU A O 1
ATOM 1011 N N . SER A 1 139 ? -5.293 11.444 5.722 1.00 86.56 139 SER A N 1
ATOM 1012 C CA . SER A 1 139 ? -4.010 12.066 6.039 1.00 86.56 139 SER A CA 1
ATOM 1013 C C . SER A 1 139 ? -2.855 11.120 5.694 1.00 86.56 139 SER A C 1
ATOM 1015 O O . SER A 1 139 ? -2.716 10.040 6.281 1.00 86.56 139 SER A O 1
ATOM 1017 N N . VAL A 1 140 ? -2.027 11.523 4.727 1.00 93.06 140 VAL A N 1
ATOM 1018 C CA . VAL A 1 140 ? -0.838 10.775 4.307 1.00 93.06 140 VAL A CA 1
ATOM 1019 C C . VAL A 1 140 ? 0.420 11.553 4.679 1.00 93.06 140 VAL A C 1
ATOM 1021 O O . VAL A 1 140 ? 0.591 12.700 4.273 1.00 93.06 140 VAL A O 1
ATOM 1024 N N . THR A 1 141 ? 1.319 10.918 5.429 1.00 92.00 141 THR A N 1
ATOM 1025 C CA . THR A 1 141 ? 2.591 11.522 5.865 1.00 92.00 141 THR A CA 1
ATOM 1026 C C . THR A 1 141 ? 3.758 10.645 5.444 1.00 92.00 141 THR A C 1
ATOM 1028 O O . THR A 1 141 ? 3.777 9.454 5.748 1.00 92.00 141 THR A O 1
ATOM 1031 N N . VAL A 1 142 ? 4.746 11.216 4.757 1.00 91.44 142 VAL A N 1
ATOM 1032 C CA . VAL A 1 142 ? 5.955 10.478 4.382 1.00 91.44 142 VAL A CA 1
ATOM 1033 C C . VAL A 1 142 ? 6.780 10.183 5.631 1.00 91.44 142 VAL A C 1
ATOM 1035 O O . VAL A 1 142 ? 7.073 11.067 6.433 1.00 91.44 142 VAL A O 1
ATOM 1038 N N . LEU A 1 143 ? 7.149 8.917 5.802 1.00 89.38 143 LEU A N 1
ATOM 1039 C CA . LEU A 1 143 ? 8.005 8.466 6.888 1.00 89.38 143 LEU A CA 1
ATOM 1040 C C . LEU A 1 143 ? 9.391 8.147 6.334 1.00 89.38 143 LEU A C 1
ATOM 1042 O O . LEU A 1 143 ? 9.537 7.242 5.517 1.00 89.38 143 LEU A O 1
ATOM 1046 N N . ARG A 1 144 ? 10.428 8.823 6.827 1.00 86.31 144 ARG A N 1
ATOM 1047 C CA . ARG A 1 144 ? 11.817 8.484 6.491 1.00 86.31 144 ARG A CA 1
ATOM 1048 C C . ARG A 1 144 ? 12.292 7.332 7.364 1.00 86.31 144 ARG A C 1
ATOM 1050 O O . ARG A 1 144 ? 12.528 7.508 8.551 1.00 86.31 144 ARG A O 1
ATOM 1057 N N . ALA A 1 145 ? 12.413 6.151 6.781 1.00 76.94 145 ALA A N 1
ATOM 1058 C CA . ALA A 1 145 ? 12.946 4.977 7.440 1.00 76.94 145 ALA A CA 1
ATOM 1059 C C . ALA A 1 145 ? 14.487 4.937 7.324 1.00 76.94 145 ALA A C 1
ATOM 1061 O O . ALA A 1 145 ? 15.036 5.144 6.238 1.00 76.94 145 ALA A O 1
ATOM 1062 N N . PRO A 1 146 ? 15.202 4.615 8.416 1.00 67.62 146 PRO A N 1
ATOM 1063 C CA . PRO A 1 146 ? 16.630 4.323 8.391 1.00 67.62 146 PRO A CA 1
ATOM 1064 C C . PRO A 1 146 ? 16.987 3.258 7.347 1.00 67.62 146 PRO A C 1
ATOM 1066 O O . PRO A 1 146 ? 16.288 2.253 7.217 1.00 67.62 146 PRO A O 1
ATOM 1069 N N . LYS A 1 147 ? 18.140 3.409 6.680 1.00 58.66 147 LYS A N 1
ATOM 1070 C CA . LYS A 1 147 ? 18.626 2.509 5.604 1.00 58.66 147 LYS A CA 1
ATOM 1071 C C . LYS A 1 147 ? 18.677 1.013 5.960 1.00 58.66 147 LYS A C 1
ATOM 1073 O O . LYS A 1 147 ? 18.794 0.178 5.076 1.00 58.66 147 LYS A O 1
ATOM 1078 N N . ARG A 1 148 ? 18.632 0.667 7.251 1.00 54.84 148 ARG A N 1
ATOM 1079 C CA . ARG A 1 148 ? 18.735 -0.710 7.763 1.00 54.84 148 ARG A CA 1
ATOM 1080 C C . ARG A 1 148 ? 17.384 -1.412 7.933 1.00 54.84 148 ARG A C 1
ATOM 1082 O O . ARG A 1 148 ? 17.358 -2.536 8.432 1.00 54.84 148 ARG A O 1
ATOM 1089 N N . PHE A 1 149 ? 16.269 -0.784 7.553 1.00 60.72 149 PHE A N 1
ATOM 1090 C CA . PHE A 1 149 ? 14.976 -1.464 7.538 1.00 60.72 149 PHE A CA 1
ATOM 1091 C C . PHE A 1 149 ? 14.923 -2.469 6.387 1.00 60.72 149 PHE A C 1
ATOM 1093 O O . PHE A 1 149 ? 14.563 -2.145 5.262 1.00 60.72 149 PHE A O 1
ATOM 1100 N N . LEU A 1 150 ? 15.304 -3.710 6.687 1.00 53.09 150 LEU A N 1
ATOM 1101 C CA . LEU A 1 150 ? 15.185 -4.822 5.754 1.00 53.09 150 LEU A CA 1
ATOM 1102 C C . LEU A 1 150 ? 13.715 -5.034 5.369 1.00 53.09 150 LEU A C 1
ATOM 1104 O O . LEU A 1 150 ? 12.815 -5.036 6.223 1.00 53.09 150 LEU A O 1
ATOM 1108 N N . SER A 1 151 ? 13.480 -5.262 4.076 1.00 52.81 151 SER A N 1
ATOM 1109 C CA . SER A 1 151 ? 12.219 -5.792 3.568 1.00 52.81 151 SER A CA 1
ATOM 1110 C C . SER A 1 151 ? 11.857 -7.055 4.362 1.00 52.81 151 SER A C 1
ATOM 1112 O O . SER A 1 151 ? 12.601 -8.027 4.401 1.00 52.81 151 SER A O 1
ATOM 1114 N N . GLY A 1 152 ? 10.727 -7.025 5.073 1.00 55.16 152 GLY A N 1
ATOM 1115 C CA . GLY A 1 152 ? 10.233 -8.176 5.841 1.00 55.16 152 GLY A CA 1
ATOM 1116 C C . GLY A 1 152 ? 10.093 -7.952 7.347 1.00 55.16 152 GLY A C 1
ATOM 1117 O O . GLY A 1 152 ? 9.332 -8.675 7.987 1.00 55.16 152 GLY A O 1
ATOM 1118 N N . GLN A 1 153 ? 10.696 -6.908 7.925 1.00 69.81 153 GLN A N 1
ATOM 1119 C CA . GLN A 1 153 ? 10.527 -6.606 9.354 1.00 69.81 153 GLN A CA 1
ATOM 1120 C C . GLN A 1 153 ? 9.373 -5.633 9.634 1.00 69.81 153 GLN A C 1
ATOM 1122 O O . GLN A 1 153 ? 9.551 -4.564 10.216 1.00 69.81 153 GLN A O 1
ATOM 1127 N N . ALA A 1 154 ? 8.151 -6.021 9.258 1.00 74.06 154 ALA A N 1
ATOM 1128 C CA . ALA A 1 154 ? 6.943 -5.253 9.576 1.00 74.06 154 ALA A CA 1
ATOM 1129 C C . ALA A 1 154 ? 6.815 -4.841 11.069 1.00 74.06 154 ALA A C 1
ATOM 1131 O O . ALA A 1 154 ? 6.428 -3.698 11.322 1.00 74.06 154 ALA A O 1
ATOM 1132 N N . PRO A 1 155 ? 7.183 -5.695 12.054 1.00 73.94 155 PRO A N 1
ATOM 1133 C CA . PRO A 1 155 ? 7.296 -5.311 13.468 1.00 73.94 155 PRO A CA 1
ATOM 1134 C C . PRO A 1 155 ? 8.201 -4.108 13.725 1.00 73.94 155 PRO A C 1
ATOM 1136 O O . PRO A 1 155 ? 7.843 -3.200 14.475 1.00 73.94 155 PRO A O 1
ATOM 1139 N N . ALA A 1 156 ? 9.372 -4.092 13.091 1.00 76.56 156 ALA A N 1
ATOM 1140 C CA . ALA A 1 156 ? 10.386 -3.090 13.359 1.00 76.56 156 ALA A CA 1
ATOM 1141 C C . ALA A 1 156 ? 9.953 -1.729 12.808 1.00 76.56 156 ALA A C 1
ATOM 1143 O O . ALA A 1 156 ? 10.092 -0.718 13.496 1.00 76.56 156 ALA A O 1
ATOM 1144 N N . LEU A 1 157 ? 9.351 -1.716 11.615 1.00 76.50 157 LEU A N 1
ATOM 1145 C CA . LEU A 1 157 ? 8.816 -0.494 11.027 1.00 76.50 157 LEU A CA 1
ATOM 1146 C C . LEU A 1 157 ? 7.697 0.095 11.895 1.00 76.50 157 LEU A C 1
ATOM 1148 O O . LEU A 1 157 ? 7.727 1.281 12.198 1.00 76.50 157 LEU A O 1
ATOM 1152 N N . ALA A 1 158 ? 6.755 -0.730 12.367 1.00 76.62 158 ALA A N 1
ATOM 1153 C CA . ALA A 1 158 ? 5.652 -0.274 13.216 1.00 76.62 158 ALA A CA 1
ATOM 1154 C C . ALA A 1 158 ? 6.127 0.367 14.538 1.00 76.62 158 ALA A C 1
ATOM 1156 O O . ALA A 1 158 ? 5.563 1.370 14.982 1.00 76.62 158 ALA A O 1
ATOM 1157 N N . ARG A 1 159 ? 7.173 -0.190 15.161 1.00 77.19 159 ARG A N 1
ATOM 1158 C CA . ARG A 1 159 ? 7.777 0.380 16.374 1.00 77.19 159 ARG A CA 1
ATOM 1159 C C . ARG A 1 1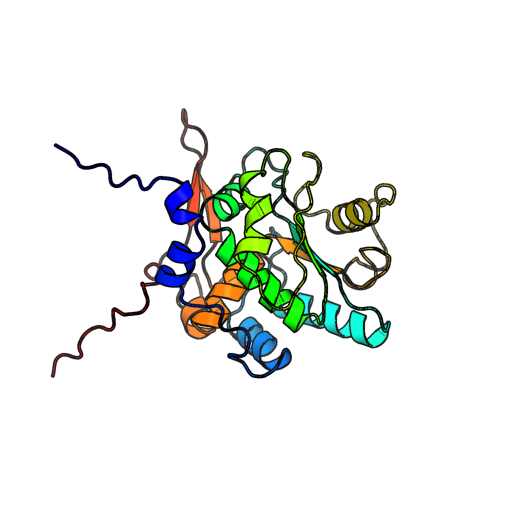59 ? 8.544 1.665 16.109 1.00 77.19 159 ARG A C 1
ATOM 1161 O O . ARG A 1 159 ? 8.367 2.617 16.860 1.00 77.19 159 ARG A O 1
ATOM 1168 N N . TYR A 1 160 ? 9.307 1.719 15.019 1.00 79.88 160 TYR A N 1
ATOM 1169 C CA . TYR A 1 160 ? 9.998 2.940 14.614 1.00 79.88 160 TYR A CA 1
ATOM 1170 C C . TYR A 1 160 ? 9.026 4.112 14.486 1.00 79.88 160 TYR A C 1
ATOM 1172 O O . TYR A 1 160 ? 9.264 5.165 15.070 1.00 79.88 160 TYR A O 1
ATOM 1180 N N . VAL A 1 161 ? 7.869 3.906 13.843 1.00 79.69 161 VAL A N 1
ATOM 1181 C CA . VAL A 1 161 ? 6.874 4.985 13.751 1.00 79.69 161 VAL A CA 1
ATOM 1182 C C . VAL A 1 161 ? 6.168 5.300 15.067 1.00 79.69 161 VAL A C 1
ATOM 1184 O O . VAL A 1 161 ? 5.560 6.355 15.212 1.00 79.69 161 VAL A O 1
ATOM 1187 N N . SER A 1 162 ? 6.224 4.389 16.033 1.00 78.81 162 SER A N 1
ATOM 1188 C CA . SER A 1 162 ? 5.707 4.640 17.379 1.00 78.81 162 SER A CA 1
ATOM 1189 C C . SER A 1 162 ? 6.700 5.410 18.253 1.00 78.81 162 SER A C 1
ATOM 1191 O O . SER A 1 162 ? 6.316 5.836 19.335 1.00 78.81 162 SER A O 1
ATOM 1193 N N . GLY A 1 163 ? 7.951 5.587 17.804 1.00 77.19 163 GLY A N 1
ATOM 1194 C CA . GLY A 1 163 ? 9.048 6.082 18.641 1.00 77.19 163 GLY A CA 1
ATOM 1195 C C . GLY A 1 163 ? 9.553 5.048 19.655 1.00 77.19 163 GLY A C 1
ATOM 1196 O O . GLY A 1 163 ? 10.237 5.407 20.608 1.00 77.19 163 GLY A O 1
ATOM 1197 N N . ASP A 1 164 ? 9.212 3.769 19.467 1.00 72.56 164 ASP A N 1
ATOM 1198 C CA . ASP A 1 164 ? 9.542 2.685 20.392 1.00 72.56 164 ASP A CA 1
ATOM 1199 C C . ASP A 1 164 ? 10.894 2.029 20.052 1.00 72.56 164 ASP A C 1
ATOM 1201 O O . ASP A 1 164 ? 11.324 1.989 18.896 1.00 72.56 164 ASP A O 1
ATOM 1205 N N . ALA A 1 165 ? 11.533 1.415 21.054 1.00 68.88 165 ALA A N 1
ATOM 1206 C CA . ALA A 1 165 ? 12.747 0.614 20.869 1.00 68.88 165 ALA A CA 1
ATOM 1207 C C . ALA A 1 165 ? 12.532 -0.567 19.888 1.00 68.88 165 ALA A C 1
ATOM 1209 O O . ALA A 1 165 ? 11.425 -1.118 19.845 1.00 68.88 165 ALA A O 1
ATOM 1210 N N . PRO A 1 166 ? 13.569 -1.026 19.149 1.00 65.38 166 PRO A N 1
ATOM 1211 C CA . PRO A 1 166 ? 13.454 -2.122 18.180 1.00 65.38 166 PRO A CA 1
ATOM 1212 C C . PRO A 1 166 ? 12.765 -3.367 18.768 1.00 65.38 166 PRO A C 1
ATOM 1214 O O . PRO A 1 166 ? 12.947 -3.671 19.951 1.00 65.38 166 PRO A O 1
ATOM 1217 N N . PRO A 1 167 ? 11.930 -4.084 17.997 1.00 64.06 167 PRO A N 1
ATOM 1218 C CA . PRO A 1 167 ? 11.216 -5.241 18.516 1.00 64.06 167 PRO A CA 1
ATOM 1219 C C . PRO A 1 167 ? 12.158 -6.437 18.723 1.00 64.06 167 PRO A C 1
ATOM 1221 O O . PRO A 1 167 ? 13.188 -6.539 18.053 1.00 64.06 167 PRO A O 1
ATOM 1224 N N . PRO A 1 168 ? 11.785 -7.389 19.596 1.00 64.25 168 PRO A N 1
ATOM 1225 C CA . PRO A 1 168 ? 12.391 -8.716 19.589 1.00 64.25 168 PRO A CA 1
ATOM 1226 C C . PRO A 1 168 ? 12.138 -9.417 18.243 1.00 64.25 168 PRO A C 1
ATOM 1228 O O . PRO A 1 168 ? 11.172 -9.108 17.542 1.00 64.25 168 PRO A O 1
ATOM 1231 N N . ALA A 1 169 ? 12.972 -10.406 17.906 1.00 55.97 169 ALA A N 1
ATOM 1232 C CA . ALA A 1 169 ? 12.911 -11.126 16.628 1.00 55.97 169 ALA A CA 1
ATOM 1233 C C . ALA A 1 169 ? 11.538 -11.765 16.330 1.00 55.97 169 ALA A C 1
ATOM 1235 O O . ALA A 1 169 ? 11.200 -11.976 15.167 1.00 55.97 169 ALA A O 1
ATOM 1236 N N . HIS A 1 170 ? 10.736 -12.072 17.356 1.00 66.56 170 HIS A N 1
ATOM 1237 C CA . HIS A 1 170 ? 9.350 -12.531 17.234 1.00 66.56 170 HIS A CA 1
ATOM 1238 C C . HIS A 1 170 ? 8.431 -11.637 18.070 1.00 66.56 170 HIS A C 1
ATOM 1240 O O . HIS A 1 170 ? 8.429 -11.696 19.299 1.00 66.56 170 HIS A O 1
ATOM 1246 N N . GLN A 1 171 ? 7.637 -10.799 17.401 1.00 68.88 171 GLN A N 1
ATOM 1247 C CA . GLN A 1 171 ? 6.636 -9.962 18.058 1.00 68.88 171 GLN A CA 1
ATOM 1248 C C . GLN A 1 171 ? 5.289 -10.691 18.132 1.00 68.88 171 GLN A C 1
ATOM 1250 O O . GLN A 1 171 ? 4.692 -11.003 17.101 1.00 68.88 171 GLN A O 1
ATOM 1255 N N . GLN A 1 172 ? 4.795 -10.887 19.356 1.00 76.69 172 GLN A N 1
ATOM 1256 C CA . GLN A 1 172 ? 3.430 -11.322 19.651 1.00 76.69 172 GLN A CA 1
ATOM 1257 C C . GLN A 1 172 ? 2.717 -10.246 20.493 1.00 76.69 172 GLN A C 1
ATOM 1259 O O . GLN A 1 172 ? 3.327 -9.704 21.420 1.00 76.69 172 GLN A O 1
ATOM 1264 N N . PRO A 1 173 ? 1.447 -9.911 20.202 1.00 84.62 173 PRO A N 1
ATOM 1265 C CA . PRO A 1 173 ? 0.674 -10.326 19.024 1.00 84.62 173 PRO A CA 1
ATOM 1266 C C . PRO A 1 173 ? 1.220 -9.681 17.728 1.00 84.62 173 PRO A C 1
ATOM 1268 O O . PRO A 1 173 ? 1.969 -8.697 17.797 1.00 84.62 173 PRO A O 1
ATOM 1271 N N . PRO A 1 174 ? 0.885 -10.214 16.537 1.00 88.38 174 PRO A N 1
ATOM 1272 C CA . PRO A 1 174 ? 1.418 -9.713 15.271 1.00 88.38 174 PRO A CA 1
ATOM 1273 C C . PRO A 1 174 ? 0.982 -8.265 14.999 1.00 88.38 174 PRO A C 1
ATOM 1275 O O . PRO A 1 174 ? -0.066 -7.814 15.455 1.00 88.38 174 PRO A O 1
ATOM 1278 N N . VAL A 1 175 ? 1.740 -7.538 14.169 1.00 89.25 175 VAL A N 1
ATOM 1279 C CA . VAL A 1 175 ? 1.478 -6.110 13.867 1.00 89.25 175 VAL A CA 1
ATOM 1280 C C . VAL A 1 175 ? 0.074 -5.817 13.342 1.00 89.25 175 VAL A C 1
ATOM 1282 O O . VAL A 1 175 ? -0.480 -4.761 13.632 1.00 89.25 175 VAL A O 1
ATOM 1285 N N . ARG A 1 176 ? -0.521 -6.771 12.616 1.00 91.88 176 ARG A N 1
ATOM 1286 C CA . ARG A 1 176 ? -1.894 -6.670 12.100 1.00 91.88 176 ARG A CA 1
ATOM 1287 C C . ARG A 1 176 ? -2.947 -6.590 13.206 1.00 91.88 176 ARG A C 1
ATOM 1289 O O . ARG A 1 176 ? -4.056 -6.161 12.938 1.00 91.88 176 ARG A O 1
ATOM 1296 N N . GLU A 1 177 ? -2.591 -6.986 14.425 1.00 91.88 177 GLU A N 1
ATOM 1297 C CA . GLU A 1 177 ? -3.425 -6.902 15.624 1.00 91.88 177 GLU A CA 1
ATOM 1298 C C . GLU A 1 177 ? -2.940 -5.811 16.583 1.00 91.88 177 GLU A C 1
ATOM 1300 O O . GLU A 1 177 ? -3.759 -5.109 17.169 1.00 91.88 177 GLU A O 1
ATOM 1305 N N . ARG A 1 178 ? -1.619 -5.645 16.738 1.00 91.00 178 ARG A N 1
ATOM 1306 C CA . ARG A 1 178 ? -1.018 -4.619 17.603 1.00 91.00 178 ARG A CA 1
ATOM 1307 C C . ARG A 1 178 ? 0.314 -4.137 17.030 1.00 91.00 178 ARG A C 1
ATOM 1309 O O . ARG A 1 178 ? 1.365 -4.725 17.288 1.00 91.00 178 ARG A O 1
ATOM 1316 N N . GLY A 1 179 ? 0.263 -3.064 16.254 1.00 90.50 179 GLY A N 1
ATOM 1317 C CA . GLY A 1 179 ? 1.421 -2.410 15.655 1.00 90.50 179 GLY A CA 1
ATOM 1318 C C . GLY A 1 179 ? 1.618 -0.999 16.201 1.00 90.50 179 GLY A C 1
ATOM 1319 O O . GLY A 1 179 ? 1.786 -0.814 17.409 1.00 90.50 179 GLY A O 1
ATOM 1320 N N . VAL A 1 180 ? 1.610 -0.021 15.297 1.00 89.81 180 VAL A N 1
ATOM 1321 C CA . VAL A 1 180 ? 1.871 1.397 15.556 1.00 89.81 180 VAL A CA 1
ATOM 1322 C C . VAL A 1 180 ? 0.997 1.901 16.692 1.00 89.81 180 VAL A C 1
ATOM 1324 O O . VAL A 1 180 ? -0.225 1.803 16.613 1.00 89.81 180 VAL A O 1
ATOM 1327 N N . ARG A 1 181 ? 1.599 2.465 17.745 1.00 89.75 181 ARG A N 1
ATOM 1328 C CA . ARG A 1 181 ? 0.877 3.024 18.904 1.00 89.75 181 ARG A CA 1
ATOM 1329 C C . ARG A 1 181 ? -0.187 2.060 19.457 1.00 89.75 181 ARG A C 1
ATOM 1331 O O . ARG A 1 181 ? -1.247 2.469 19.933 1.00 89.75 181 ARG A O 1
ATOM 1338 N N . ARG A 1 182 ? 0.106 0.753 19.393 1.00 90.38 182 ARG A N 1
ATOM 1339 C CA . ARG A 1 182 ? -0.776 -0.365 19.776 1.00 90.38 182 ARG A CA 1
ATOM 1340 C C . ARG A 1 182 ? -2.064 -0.489 18.945 1.00 90.38 182 ARG A C 1
ATOM 1342 O O . ARG A 1 182 ? -2.925 -1.282 19.316 1.00 90.38 182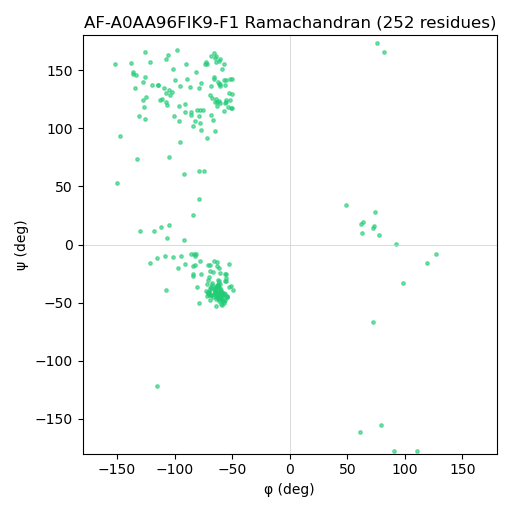 ARG A O 1
ATOM 1349 N N . ALA A 1 183 ? -2.209 0.254 17.851 1.00 94.00 183 ALA A N 1
ATOM 1350 C CA . ALA A 1 183 ? -3.297 0.093 16.896 1.00 94.00 183 ALA A CA 1
ATOM 1351 C C . ALA A 1 183 ? -2.995 -1.055 15.911 1.00 94.00 183 ALA A C 1
ATOM 1353 O O . ALA A 1 183 ? -1.826 -1.285 15.573 1.00 94.00 183 ALA A O 1
ATOM 1354 N N . PRO A 1 184 ? -4.017 -1.778 15.423 1.00 96.75 184 PRO A N 1
ATOM 1355 C CA . PRO A 1 184 ? -3.868 -2.705 14.304 1.00 96.75 184 PRO A CA 1
ATOM 1356 C C . PRO A 1 184 ? -3.162 -2.027 13.130 1.00 96.75 184 PRO A C 1
ATOM 1358 O O . PRO A 1 184 ? -3.514 -0.915 12.747 1.00 96.75 184 PRO A O 1
ATOM 1361 N N . THR A 1 185 ? -2.121 -2.649 12.579 1.00 95.56 185 THR A N 1
ATOM 1362 C CA . THR A 1 185 ? -1.306 -2.019 11.533 1.00 95.56 185 THR A CA 1
ATOM 1363 C C . THR A 1 185 ? -1.168 -2.907 10.312 1.00 95.56 185 THR A C 1
ATOM 1365 O O . THR A 1 185 ? -0.667 -4.034 10.377 1.00 95.56 185 THR A O 1
ATOM 1368 N N . LEU A 1 186 ? -1.549 -2.360 9.162 1.00 95.25 186 LEU A N 1
ATOM 1369 C CA . LEU A 1 186 ? -1.257 -2.942 7.866 1.00 95.25 186 LEU A CA 1
ATOM 1370 C C . LEU A 1 186 ? 0.122 -2.477 7.405 1.00 95.25 186 LEU A C 1
ATOM 1372 O O . LEU A 1 186 ? 0.283 -1.325 7.035 1.00 95.25 186 LEU A O 1
ATOM 1376 N N . VAL A 1 187 ? 1.099 -3.380 7.353 1.00 92.25 187 VAL A N 1
ATOM 1377 C CA . VAL A 1 187 ? 2.386 -3.110 6.690 1.00 92.25 187 VAL A CA 1
ATOM 1378 C C . VAL A 1 187 ? 2.449 -3.888 5.382 1.00 92.25 187 VAL A C 1
ATOM 1380 O O . VAL A 1 187 ? 2.328 -5.113 5.411 1.00 92.25 187 VAL A O 1
ATOM 1383 N N . GLN A 1 188 ? 2.641 -3.224 4.245 1.00 91.69 188 GLN A N 1
ATOM 1384 C CA . GLN A 1 188 ? 2.782 -3.860 2.924 1.00 91.69 188 GLN A CA 1
ATOM 1385 C C . GLN A 1 188 ? 3.892 -3.190 2.118 1.00 91.69 188 GLN A C 1
ATOM 1387 O O . GLN A 1 188 ? 4.198 -2.035 2.361 1.00 91.69 188 GLN A O 1
ATOM 1392 N N . ASN A 1 189 ? 4.481 -3.889 1.150 1.00 92.81 189 ASN A N 1
ATOM 1393 C CA . ASN A 1 189 ? 5.391 -3.268 0.185 1.00 92.81 189 ASN A CA 1
ATOM 1394 C C . ASN A 1 189 ? 4.633 -2.261 -0.709 1.00 92.81 189 ASN A C 1
AT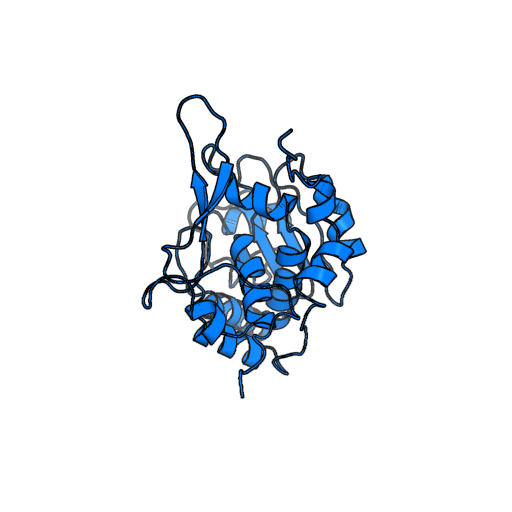OM 1396 O O . ASN A 1 189 ? 3.488 -2.555 -1.054 1.00 92.81 189 ASN A O 1
ATOM 1400 N N . VAL A 1 190 ? 5.254 -1.136 -1.093 1.00 94.06 190 VAL A N 1
ATOM 1401 C CA . VAL A 1 190 ? 4.661 -0.047 -1.917 1.00 94.06 190 VAL A CA 1
ATOM 1402 C C . VAL A 1 190 ? 4.095 -0.484 -3.272 1.00 94.06 190 VAL A C 1
ATOM 1404 O O . VAL A 1 190 ? 3.146 0.122 -3.764 1.00 94.06 190 VAL A O 1
ATOM 1407 N N . GLU A 1 191 ? 4.582 -1.578 -3.848 1.00 95.00 191 GLU A N 1
ATOM 1408 C CA . GLU A 1 191 ? 4.044 -2.137 -5.091 1.00 95.00 191 GLU A CA 1
ATOM 1409 C C . GLU A 1 191 ? 2.645 -2.750 -4.890 1.00 95.00 191 GLU A C 1
ATOM 1411 O O . GLU A 1 191 ? 1.804 -2.729 -5.786 1.00 95.00 191 GLU A O 1
ATOM 1416 N N . THR A 1 192 ? 2.334 -3.231 -3.681 1.00 96.31 192 THR A N 1
ATOM 1417 C CA . THR A 1 192 ? 1.008 -3.797 -3.374 1.00 96.31 192 THR A CA 1
ATOM 1418 C C . THR A 1 192 ? -0.113 -2.749 -3.481 1.00 96.31 192 THR A C 1
ATOM 1420 O O . THR A 1 192 ? -1.072 -3.008 -4.209 1.00 96.31 192 THR A O 1
ATOM 1423 N N . PRO A 1 193 ? -0.048 -1.571 -2.820 1.00 96.88 193 PRO A N 1
ATOM 1424 C CA . PRO A 1 193 ? -1.032 -0.517 -3.031 1.00 96.88 193 PRO A CA 1
ATOM 1425 C C . PRO A 1 193 ? -1.038 0.008 -4.472 1.00 96.88 193 PRO A C 1
ATOM 1427 O O . PRO A 1 193 ? -2.123 0.236 -4.997 1.00 96.88 193 PRO A O 1
ATOM 1430 N N . ALA A 1 194 ? 0.102 0.103 -5.164 1.00 97.31 194 ALA A N 1
ATOM 1431 C CA . ALA A 1 194 ? 0.089 0.476 -6.583 1.00 97.31 194 ALA A CA 1
ATOM 1432 C C . ALA A 1 194 ? -0.789 -0.472 -7.424 1.00 97.31 194 ALA A C 1
ATOM 1434 O O . ALA A 1 194 ? -1.618 -0.023 -8.217 1.00 97.31 194 ALA A O 1
ATOM 1435 N N . HIS A 1 195 ? -0.710 -1.785 -7.187 1.00 97.56 195 HIS A N 1
ATOM 1436 C CA . HIS A 1 195 ? -1.630 -2.727 -7.824 1.00 97.56 195 HIS A CA 1
ATOM 1437 C C . HIS A 1 195 ? -3.078 -2.590 -7.349 1.00 97.56 195 HIS A C 1
ATOM 1439 O O . HIS A 1 195 ? -3.973 -2.751 -8.172 1.00 97.56 195 HIS A O 1
ATOM 1445 N N . LEU A 1 196 ? -3.341 -2.263 -6.076 1.00 97.56 196 LEU A N 1
ATOM 1446 C CA . LEU A 1 196 ? -4.708 -1.959 -5.621 1.00 97.56 196 LEU A CA 1
ATOM 1447 C C . LEU A 1 196 ? -5.316 -0.808 -6.431 1.00 97.56 196 LEU A C 1
ATOM 1449 O O . LEU A 1 196 ? -6.472 -0.897 -6.835 1.00 97.56 196 LEU A O 1
ATOM 1453 N N . ALA A 1 197 ? -4.534 0.233 -6.718 1.00 97.06 197 ALA A N 1
ATOM 1454 C CA . ALA A 1 197 ? -4.969 1.364 -7.531 1.00 97.06 197 ALA A CA 1
ATOM 1455 C C . ALA A 1 197 ? -5.272 0.969 -8.986 1.00 97.06 197 ALA A C 1
ATOM 1457 O O . ALA A 1 197 ? -6.230 1.476 -9.572 1.00 97.06 197 ALA A O 1
ATOM 1458 N N . LEU A 1 198 ? -4.485 0.057 -9.568 1.00 96.69 198 LEU A N 1
ATOM 1459 C CA . LEU A 1 198 ? -4.735 -0.485 -10.908 1.00 96.69 198 LEU A CA 1
ATOM 1460 C C . LEU A 1 198 ? -5.983 -1.375 -10.927 1.00 96.69 198 LEU A C 1
ATOM 1462 O O . LEU A 1 198 ? -6.855 -1.184 -11.768 1.00 96.69 198 LEU A O 1
ATOM 1466 N N . ILE A 1 199 ? -6.112 -2.297 -9.972 1.00 97.19 199 ILE A N 1
ATOM 1467 C CA . ILE A 1 199 ? -7.288 -3.169 -9.835 1.00 97.19 199 ILE A CA 1
ATOM 1468 C C . ILE A 1 199 ? -8.544 -2.327 -9.658 1.00 97.19 199 ILE A C 1
ATOM 1470 O O . ILE A 1 199 ? -9.557 -2.603 -10.291 1.00 97.19 199 ILE A O 1
ATOM 1474 N N . ALA A 1 200 ? -8.480 -1.264 -8.857 1.00 96.56 200 ALA A N 1
ATOM 1475 C CA . ALA A 1 200 ? -9.638 -0.418 -8.639 1.00 96.56 200 ALA A CA 1
ATOM 1476 C C . ALA A 1 200 ? -10.122 0.264 -9.929 1.00 96.56 200 ALA A C 1
ATOM 1478 O O . ALA A 1 200 ? -11.325 0.407 -10.122 1.00 96.56 200 ALA A O 1
ATOM 1479 N N . ARG A 1 201 ? -9.202 0.624 -10.831 1.00 95.56 201 ARG A N 1
ATOM 1480 C CA . ARG A 1 201 ? -9.506 1.258 -12.124 1.00 95.56 201 ARG A CA 1
ATOM 1481 C C . ARG A 1 201 ? -9.950 0.288 -13.205 1.00 95.56 201 ARG A C 1
ATOM 1483 O O . ARG A 1 201 ? -10.756 0.646 -14.058 1.00 95.56 201 ARG A O 1
ATOM 1490 N N . TYR A 1 202 ? -9.364 -0.900 -13.209 1.00 94.62 202 TYR A N 1
ATOM 1491 C CA . TYR A 1 202 ? -9.402 -1.801 -14.355 1.00 94.62 202 TYR A CA 1
ATOM 1492 C C . TYR A 1 202 ? -10.149 -3.107 -14.089 1.00 94.62 202 TYR A C 1
ATOM 1494 O O . TYR A 1 202 ? -10.446 -3.836 -15.033 1.00 94.62 202 TYR A O 1
ATOM 1502 N N . GLY A 1 203 ? -10.472 -3.387 -12.829 1.00 95.69 203 GLY A N 1
ATOM 1503 C CA . GLY A 1 203 ? -11.155 -4.596 -12.401 1.00 95.69 203 GLY A CA 1
ATOM 1504 C C . GLY A 1 203 ? -10.228 -5.803 -12.239 1.00 95.69 203 GLY A C 1
ATOM 1505 O O . GLY A 1 203 ? -9.077 -5.829 -12.686 1.00 95.69 203 GLY A O 1
ATOM 1506 N N . ALA A 1 204 ? -10.765 -6.828 -11.578 1.00 96.31 204 ALA A N 1
ATOM 1507 C CA . ALA A 1 204 ? -10.067 -8.075 -11.283 1.00 96.31 204 ALA A CA 1
ATOM 1508 C C . ALA A 1 204 ? -9.675 -8.856 -12.546 1.00 96.31 204 ALA A C 1
ATOM 1510 O O . ALA A 1 204 ? -8.554 -9.355 -12.631 1.00 96.31 204 ALA A O 1
ATOM 1511 N N . ASP A 1 205 ? -10.563 -8.928 -13.539 1.00 95.19 205 ASP A N 1
ATOM 1512 C CA . ASP A 1 205 ? -10.324 -9.710 -14.757 1.00 95.19 205 ASP A CA 1
ATOM 1513 C C . ASP A 1 205 ? -9.161 -9.151 -15.569 1.00 95.19 205 ASP A C 1
ATOM 1515 O O . ASP A 1 205 ? -8.291 -9.897 -16.016 1.00 95.19 205 ASP A O 1
ATOM 1519 N N . ARG A 1 206 ? -9.086 -7.820 -15.688 1.00 92.94 206 ARG A N 1
ATOM 1520 C CA . ARG A 1 206 ? -7.980 -7.164 -16.386 1.00 92.94 206 ARG A CA 1
ATOM 1521 C C . ARG A 1 206 ? -6.650 -7.380 -15.677 1.00 92.94 206 ARG A C 1
ATOM 1523 O O . ARG A 1 206 ? -5.644 -7.597 -16.343 1.00 92.94 206 ARG A O 1
ATOM 1530 N N . TYR A 1 207 ? -6.652 -7.362 -14.346 1.00 94.62 207 TYR A N 1
ATOM 1531 C CA . TYR A 1 207 ? -5.469 -7.686 -13.555 1.00 94.62 207 TYR A CA 1
ATOM 1532 C C . TYR A 1 207 ? -4.995 -9.125 -13.797 1.00 94.62 207 TYR A C 1
ATOM 1534 O O . TYR A 1 207 ? -3.811 -9.362 -14.028 1.00 94.62 207 TYR A O 1
ATOM 1542 N N . ARG A 1 208 ? -5.934 -10.080 -13.797 1.00 94.38 208 ARG A N 1
ATOM 1543 C CA . ARG A 1 208 ? -5.668 -11.502 -14.059 1.00 94.38 208 ARG A CA 1
ATOM 1544 C C . ARG A 1 208 ? -5.269 -11.804 -15.501 1.00 94.38 208 ARG A C 1
ATOM 1546 O O . ARG A 1 208 ? -4.711 -12.866 -15.750 1.00 94.38 208 ARG A O 1
ATOM 1553 N N . GLY A 1 209 ? -5.536 -10.890 -16.432 1.00 92.56 209 GLY A N 1
ATOM 1554 C CA . GLY A 1 209 ? -5.068 -10.982 -17.815 1.00 92.56 209 GLY A CA 1
ATOM 1555 C C . GLY A 1 209 ? -3.544 -10.889 -17.961 1.00 92.56 209 GLY A C 1
ATOM 1556 O O . GLY A 1 209 ? -3.021 -11.230 -19.019 1.00 92.56 209 GLY A O 1
ATOM 1557 N N . ALA A 1 210 ? -2.829 -10.453 -16.918 1.00 89.75 210 ALA A N 1
ATOM 1558 C CA . ALA A 1 210 ? -1.374 -10.519 -16.835 1.00 89.75 210 ALA A CA 1
ATOM 1559 C C . ALA A 1 210 ? -0.921 -11.695 -15.951 1.00 89.75 210 ALA A C 1
ATOM 1561 O O . ALA A 1 210 ? -1.603 -12.058 -14.991 1.00 89.75 210 ALA A O 1
ATOM 1562 N N . GLY A 1 211 ? 0.262 -12.245 -16.239 1.00 88.94 211 GLY A N 1
ATOM 1563 C CA . GLY A 1 211 ? 0.852 -13.338 -15.466 1.00 88.94 211 GLY A CA 1
ATOM 1564 C C . GLY A 1 211 ? 0.261 -14.708 -15.807 1.00 88.94 211 GLY A C 1
ATOM 1565 O O . GLY A 1 211 ? -0.227 -14.940 -16.913 1.00 88.94 211 GLY A O 1
ATOM 1566 N N . THR A 1 212 ? 0.344 -15.643 -14.862 1.00 89.88 212 THR A N 1
ATOM 1567 C CA . THR A 1 212 ? -0.213 -16.998 -15.024 1.00 89.88 212 THR A CA 1
ATOM 1568 C C . THR A 1 212 ? -1.495 -17.155 -14.203 1.00 89.88 212 THR A C 1
ATOM 1570 O O . THR A 1 212 ? -1.715 -16.386 -13.268 1.00 89.88 212 THR A O 1
ATOM 1573 N N . PRO A 1 213 ? -2.333 -18.177 -14.462 1.00 88.69 213 PRO A N 1
ATOM 1574 C CA . PRO A 1 213 ? -3.502 -18.439 -13.622 1.00 88.69 213 PRO A CA 1
ATOM 1575 C C . PRO A 1 213 ? -3.176 -18.635 -12.132 1.00 88.69 213 PRO A C 1
ATOM 1577 O O . PRO A 1 213 ? -3.995 -18.279 -11.287 1.00 88.69 213 PRO A O 1
ATOM 1580 N N . ALA A 1 214 ? -1.996 -19.184 -11.816 1.00 88.19 214 ALA A N 1
ATOM 1581 C CA . ALA A 1 214 ? -1.525 -19.394 -10.445 1.00 88.19 214 ALA A CA 1
ATOM 1582 C C . ALA A 1 214 ? -0.868 -18.142 -9.833 1.00 88.19 214 ALA A C 1
ATOM 1584 O O . ALA A 1 214 ? -0.904 -17.954 -8.620 1.00 88.19 214 ALA A O 1
ATOM 1585 N N . GLU A 1 215 ? -0.296 -17.276 -10.670 1.00 88.56 215 GLU A N 1
ATOM 1586 C CA . GLU A 1 215 ? 0.402 -16.050 -10.275 1.00 88.56 215 GLU A CA 1
ATOM 1587 C C . GLU A 1 215 ? -0.086 -14.873 -11.137 1.00 88.56 215 GLU A C 1
ATOM 1589 O O . GLU A 1 215 ? 0.620 -14.443 -12.057 1.00 88.56 215 GLU A O 1
ATOM 1594 N N . PRO A 1 216 ? -1.311 -14.373 -10.893 1.00 92.75 216 PRO A N 1
ATOM 1595 C CA . PRO A 1 216 ? -1.876 -13.294 -11.687 1.00 92.75 216 PRO A CA 1
ATOM 1596 C C . PRO A 1 216 ? -1.203 -11.945 -11.399 1.00 92.75 216 PRO A C 1
ATOM 1598 O O . PRO A 1 216 ? -0.693 -11.675 -10.301 1.00 92.75 216 PRO A O 1
ATOM 1601 N N . GLY A 1 217 ? -1.277 -11.064 -12.391 1.00 91.69 217 GLY A N 1
ATOM 1602 C CA . GLY A 1 217 ? -0.710 -9.723 -12.373 1.00 91.69 217 GLY A CA 1
ATOM 1603 C C . GLY A 1 217 ? 0.722 -9.646 -12.905 1.00 91.69 217 GLY A C 1
ATOM 1604 O O . GLY A 1 217 ? 1.316 -10.628 -13.349 1.00 91.69 217 GLY A O 1
ATOM 1605 N N . SER A 1 218 ? 1.278 -8.438 -12.857 1.00 90.25 218 SER A N 1
ATOM 1606 C CA . SER A 1 218 ? 2.700 -8.170 -13.089 1.00 90.25 218 SER A CA 1
ATOM 1607 C C . SER A 1 218 ? 3.457 -8.046 -11.764 1.00 90.25 218 SER A C 1
ATOM 1609 O O . SER A 1 218 ? 2.847 -7.963 -10.692 1.00 90.25 218 SER A O 1
ATOM 1611 N N . ALA A 1 219 ? 4.787 -8.059 -11.845 1.00 87.81 219 ALA A N 1
ATOM 1612 C CA . ALA A 1 219 ? 5.664 -7.720 -10.735 1.00 87.81 219 ALA A CA 1
ATOM 1613 C C . ALA A 1 219 ? 6.805 -6.817 -11.217 1.00 87.81 219 ALA A C 1
ATOM 1615 O O . ALA A 1 219 ? 7.302 -6.953 -12.336 1.00 87.81 219 ALA A O 1
ATOM 1616 N N . LEU A 1 220 ? 7.265 -5.906 -10.370 1.00 85.56 220 LEU A N 1
ATOM 1617 C CA . LEU A 1 220 ? 8.491 -5.168 -10.643 1.00 85.56 220 LEU A CA 1
ATOM 1618 C C . LEU A 1 220 ? 9.705 -6.044 -10.314 1.00 85.56 220 LEU A C 1
ATOM 1620 O O . LEU A 1 220 ? 9.778 -6.697 -9.274 1.00 85.56 220 LEU A O 1
ATOM 1624 N N . CYS A 1 221 ? 10.687 -6.054 -11.206 1.00 81.75 221 CYS A N 1
ATOM 1625 C CA . CYS A 1 221 ? 11.936 -6.790 -11.059 1.00 81.75 221 CYS A CA 1
ATOM 1626 C C . CYS A 1 221 ? 13.113 -5.830 -11.227 1.00 81.75 221 CYS A C 1
ATOM 1628 O O . CYS A 1 221 ? 13.074 -4.921 -12.049 1.00 81.75 221 CYS A O 1
ATOM 1630 N N . THR A 1 222 ? 14.194 -6.026 -10.477 1.00 79.31 222 THR A N 1
ATOM 1631 C CA . THR A 1 222 ? 15.447 -5.309 -10.753 1.00 79.31 222 THR A CA 1
ATOM 1632 C C . THR A 1 222 ? 16.330 -6.215 -11.593 1.00 79.31 222 THR A C 1
ATOM 1634 O O . THR A 1 222 ? 16.674 -7.309 -11.153 1.00 79.31 222 THR A O 1
ATOM 1637 N N . VAL A 1 223 ? 16.685 -5.779 -12.801 1.00 77.50 223 VAL A N 1
ATOM 1638 C CA . VAL A 1 223 ? 17.598 -6.526 -13.672 1.00 77.50 223 VAL A CA 1
ATOM 1639 C C . VAL A 1 223 ? 18.964 -5.858 -13.645 1.00 77.50 223 VAL A C 1
ATOM 1641 O O . VAL A 1 223 ? 19.097 -4.647 -13.853 1.00 77.50 223 VAL A O 1
ATOM 1644 N N . HIS A 1 224 ? 19.986 -6.671 -13.394 1.00 71.81 224 HIS A N 1
ATOM 1645 C CA . HIS A 1 224 ? 21.386 -6.270 -13.440 1.00 71.81 224 HIS A CA 1
ATOM 1646 C C . HIS A 1 224 ? 22.002 -6.770 -14.737 1.00 71.81 224 HIS A C 1
ATOM 1648 O O . HIS A 1 224 ? 21.860 -7.938 -15.089 1.00 71.81 224 HIS A O 1
ATOM 1654 N N . ALA A 1 225 ? 22.697 -5.885 -15.442 1.00 69.69 225 ALA A N 1
ATOM 1655 C CA . ALA A 1 225 ? 23.551 -6.260 -16.558 1.00 69.69 225 ALA A CA 1
ATOM 1656 C C . ALA A 1 225 ? 25.003 -6.064 -16.122 1.00 69.69 225 ALA A C 1
ATOM 1658 O O . ALA A 1 225 ? 25.327 -5.036 -15.524 1.00 69.69 225 ALA A O 1
ATOM 1659 N N . SER A 1 226 ? 25.870 -7.035 -16.418 1.00 64.56 226 SER A N 1
ATOM 1660 C CA . SER A 1 226 ? 27.295 -6.933 -16.089 1.00 64.56 226 SER A CA 1
ATOM 1661 C C . SER A 1 226 ? 27.880 -5.618 -16.626 1.00 64.56 226 SER A C 1
ATOM 1663 O O . SER A 1 226 ? 27.635 -5.246 -17.776 1.00 64.56 226 SER A O 1
ATOM 1665 N N . GLY A 1 227 ? 28.593 -4.879 -15.771 1.00 60.38 227 GLY A N 1
ATOM 1666 C CA . GLY A 1 227 ? 29.183 -3.577 -16.105 1.00 60.38 227 GLY A CA 1
ATOM 1667 C C . GLY A 1 227 ? 28.217 -2.381 -16.138 1.00 60.38 227 GLY A C 1
ATOM 1668 O O . GLY A 1 227 ? 28.626 -1.299 -16.556 1.00 60.38 227 GLY A O 1
ATOM 1669 N N . ARG A 1 228 ? 26.949 -2.522 -15.716 1.00 55.50 228 ARG A N 1
ATOM 1670 C CA . ARG A 1 228 ? 25.976 -1.413 -15.634 1.00 55.50 228 ARG A CA 1
ATOM 1671 C C . ARG A 1 228 ? 25.220 -1.413 -14.297 1.00 55.50 228 ARG A C 1
ATOM 1673 O O . ARG A 1 228 ? 24.921 -2.484 -13.775 1.00 55.50 228 ARG A O 1
ATOM 1680 N N . PRO A 1 229 ? 24.856 -0.240 -13.742 1.00 55.06 229 PRO A N 1
ATOM 1681 C CA . PRO A 1 229 ? 23.996 -0.188 -12.561 1.00 55.06 229 PRO A CA 1
ATOM 1682 C C . PRO A 1 229 ? 22.625 -0.814 -12.863 1.00 55.06 229 PRO A C 1
ATOM 1684 O O . PRO A 1 229 ? 22.059 -0.582 -13.935 1.00 55.06 229 PRO A O 1
ATOM 1687 N N . GLY A 1 230 ? 22.096 -1.596 -11.915 1.00 56.16 230 GLY A N 1
ATOM 1688 C CA . GLY A 1 230 ? 20.797 -2.261 -12.038 1.00 56.16 230 GLY A CA 1
ATOM 1689 C C . GLY A 1 230 ? 19.651 -1.281 -12.295 1.00 56.16 230 GLY A C 1
ATOM 1690 O O . GLY A 1 230 ? 19.617 -0.181 -11.732 1.00 56.16 230 GLY A O 1
ATOM 1691 N N . ARG A 1 231 ? 18.708 -1.682 -13.152 1.00 54.34 231 ARG A N 1
ATOM 1692 C CA . ARG A 1 231 ? 17.503 -0.908 -13.484 1.00 54.34 231 ARG A CA 1
ATOM 1693 C C . ARG A 1 231 ? 16.261 -1.650 -13.000 1.00 54.34 231 ARG A C 1
ATOM 1695 O O . ARG A 1 231 ? 16.161 -2.863 -13.181 1.00 54.34 231 ARG A O 1
ATOM 1702 N N . GLY A 1 232 ? 15.318 -0.916 -12.410 1.00 50.91 232 GLY A N 1
ATOM 1703 C CA . GLY A 1 232 ? 13.967 -1.423 -12.198 1.00 50.91 232 GLY A CA 1
ATOM 1704 C C . GLY A 1 232 ? 13.284 -1.600 -13.551 1.00 50.91 232 GLY A C 1
ATOM 1705 O O . GLY A 1 232 ? 13.260 -0.677 -14.363 1.00 50.91 232 GLY A O 1
ATOM 1706 N N . VAL A 1 233 ? 12.771 -2.792 -13.810 1.00 53.44 233 VAL A N 1
ATOM 1707 C CA . VAL A 1 233 ? 11.984 -3.135 -14.991 1.00 53.44 233 VAL A CA 1
ATOM 1708 C C . VAL A 1 233 ? 10.686 -3.777 -14.523 1.00 53.44 233 VAL A C 1
ATOM 1710 O O . VAL A 1 233 ? 10.675 -4.559 -13.576 1.00 53.44 233 VAL A O 1
ATOM 1713 N N . GLU A 1 234 ? 9.567 -3.451 -15.159 1.00 43.47 234 GLU A N 1
ATOM 1714 C CA . GLU A 1 234 ? 8.342 -4.212 -14.929 1.00 43.47 234 GLU A CA 1
ATOM 1715 C C . GLU A 1 234 ? 8.455 -5.546 -15.669 1.00 43.47 234 GLU A C 1
ATOM 1717 O O . GLU A 1 234 ? 8.580 -5.584 -16.893 1.00 43.47 234 GLU A O 1
ATOM 1722 N N . GLY A 1 235 ? 8.472 -6.641 -14.914 1.00 45.00 235 GLY A N 1
ATOM 1723 C CA . GLY A 1 235 ? 8.484 -7.995 -15.437 1.00 45.00 235 GLY A CA 1
ATOM 1724 C C . GLY A 1 235 ? 7.084 -8.591 -15.365 1.00 45.00 235 GLY A C 1
ATOM 1725 O O . GLY A 1 235 ? 6.586 -8.922 -14.292 1.00 45.00 235 GLY A O 1
ATOM 1726 N N . ALA A 1 236 ? 6.448 -8.797 -16.512 1.00 41.03 236 ALA A N 1
ATOM 1727 C CA . ALA A 1 236 ? 5.400 -9.804 -16.625 1.00 41.03 236 ALA A CA 1
ATOM 1728 C C . ALA A 1 236 ? 6.046 -11.084 -17.176 1.00 41.03 236 ALA A C 1
ATOM 1730 O O . ALA A 1 236 ? 6.799 -11.010 -18.149 1.00 41.03 236 ALA A O 1
ATOM 1731 N N . ARG A 1 237 ? 5.734 -12.272 -16.630 1.00 38.53 237 ARG A N 1
ATOM 1732 C CA . ARG A 1 237 ? 5.810 -13.482 -17.469 1.00 38.53 237 ARG A CA 1
ATOM 1733 C C . ARG A 1 237 ? 4.739 -13.288 -18.543 1.00 38.53 237 ARG A C 1
ATOM 1735 O O . ARG A 1 237 ? 3.551 -13.404 -18.263 1.00 38.53 237 ARG A O 1
ATOM 1742 N N . LEU A 1 238 ? 5.178 -12.818 -19.709 1.00 32.84 238 LEU A N 1
ATOM 1743 C CA . LEU A 1 238 ? 4.329 -12.280 -20.766 1.00 32.84 238 LEU A CA 1
ATOM 1744 C C . LEU A 1 238 ? 3.375 -13.345 -21.309 1.00 32.84 238 LEU A C 1
ATOM 1746 O O . LEU A 1 238 ? 3.807 -14.311 -21.933 1.00 32.84 238 LEU A O 1
ATOM 1750 N N . THR A 1 239 ? 2.079 -13.082 -21.173 1.00 33.38 239 THR A N 1
ATOM 1751 C CA . THR A 1 239 ? 1.093 -13.438 -22.200 1.00 33.38 239 THR A CA 1
ATOM 1752 C C . THR A 1 239 ? 0.315 -12.230 -22.728 1.00 33.38 239 THR A C 1
ATOM 1754 O O . THR A 1 239 ? -0.217 -12.350 -23.826 1.00 33.38 239 THR A O 1
ATOM 1757 N N . HIS A 1 240 ? 0.300 -11.045 -22.082 1.00 32.94 240 HIS A N 1
ATOM 1758 C CA . HIS A 1 240 ? -0.357 -9.854 -22.658 1.00 32.94 240 HIS A CA 1
ATOM 1759 C C . HIS A 1 240 ? 0.206 -8.476 -22.239 1.00 32.94 240 HIS A C 1
ATOM 1761 O O . HIS A 1 240 ? 0.846 -8.328 -21.202 1.00 32.94 240 HIS A O 1
ATOM 1767 N N . ALA A 1 241 ? -0.022 -7.498 -23.127 1.00 36.53 241 ALA A N 1
ATOM 1768 C CA . ALA A 1 241 ? 0.553 -6.148 -23.235 1.00 36.53 241 ALA A CA 1
ATOM 1769 C C . ALA A 1 241 ? 0.228 -5.162 -22.075 1.00 36.53 241 ALA A C 1
ATOM 1771 O O . ALA A 1 241 ? -0.758 -5.363 -21.365 1.00 36.53 241 ALA A O 1
ATOM 1772 N N . PRO A 1 242 ? 1.018 -4.070 -21.901 1.00 51.06 242 PRO A N 1
ATOM 1773 C CA . PRO A 1 242 ? 0.838 -3.068 -20.836 1.00 51.06 242 PRO A CA 1
ATOM 1774 C C . PRO A 1 242 ? -0.547 -2.394 -20.823 1.00 51.06 242 PRO A C 1
ATOM 1776 O O . PRO A 1 242 ? -1.211 -2.281 -21.854 1.00 51.06 242 PRO A O 1
ATOM 1779 N N . TYR A 1 243 ? -0.961 -1.892 -19.649 1.00 49.38 243 TYR A N 1
ATOM 1780 C CA . TYR A 1 243 ? -2.215 -1.146 -19.462 1.00 49.38 243 TYR A CA 1
ATOM 1781 C C . TYR A 1 243 ? -2.306 0.044 -20.445 1.00 49.38 243 TYR A C 1
ATOM 1783 O O . TYR A 1 243 ? -1.464 0.944 -20.386 1.00 49.38 243 TYR A O 1
ATOM 1791 N N . PRO A 1 244 ? -3.305 0.086 -21.347 1.00 46.72 244 PRO A N 1
ATOM 1792 C CA . PRO A 1 244 ? -3.466 1.174 -22.298 1.00 46.72 244 PRO A CA 1
ATOM 1793 C C . PRO A 1 244 ? -3.987 2.439 -21.612 1.00 46.72 244 PRO A C 1
ATOM 1795 O O . PRO A 1 244 ? -4.674 2.385 -20.587 1.00 46.72 244 PRO A O 1
ATOM 1798 N N . LYS A 1 245 ? -3.698 3.585 -22.235 1.00 43.16 245 LYS A N 1
ATOM 1799 C CA . LYS A 1 245 ? -4.307 4.873 -21.886 1.00 43.16 245 LYS A CA 1
ATOM 1800 C C . LYS A 1 245 ? -5.824 4.774 -22.084 1.00 43.16 245 LYS A C 1
ATOM 1802 O O . LYS A 1 245 ? -6.289 4.194 -23.068 1.00 43.16 245 LYS A O 1
ATOM 1807 N N . LYS A 1 246 ? -6.612 5.329 -21.161 1.00 40.00 246 LYS A N 1
ATOM 1808 C CA . LYS A 1 246 ? -8.073 5.396 -21.319 1.00 40.00 246 LYS A CA 1
ATOM 1809 C C . LYS A 1 246 ? -8.379 6.223 -22.583 1.00 40.00 246 LYS A C 1
ATOM 1811 O O . LYS A 1 246 ? -7.920 7.354 -22.678 1.00 40.00 246 LYS A O 1
ATOM 1816 N N . GLY A 1 247 ? -9.091 5.645 -23.557 1.00 44.22 247 GLY A N 1
ATOM 1817 C CA . GLY A 1 247 ? -9.428 6.303 -24.833 1.00 44.22 247 GLY A CA 1
ATOM 1818 C C . GLY A 1 247 ? -9.056 5.544 -26.115 1.00 44.22 247 GLY A C 1
ATOM 1819 O O . GLY A 1 247 ? -9.479 5.950 -27.190 1.00 44.22 247 GLY A O 1
ATOM 1820 N N . THR A 1 248 ? -8.321 4.432 -26.037 1.00 42.47 248 THR A N 1
ATOM 1821 C CA . THR A 1 248 ? -8.076 3.552 -27.195 1.00 42.47 248 THR A CA 1
ATOM 1822 C C . THR A 1 248 ? -8.921 2.286 -27.088 1.00 42.47 248 THR A C 1
ATOM 1824 O O . THR A 1 248 ? -8.420 1.222 -26.725 1.00 42.47 248 THR A O 1
ATOM 1827 N N . GLU A 1 249 ? -10.219 2.396 -27.361 1.00 34.53 249 GLU A N 1
ATOM 1828 C CA . GLU A 1 249 ? -10.986 1.227 -27.798 1.00 34.53 249 GLU A CA 1
ATOM 1829 C C . GLU A 1 249 ? -10.666 0.955 -29.276 1.00 34.53 249 GLU A C 1
ATOM 1831 O O . GLU A 1 249 ? -10.568 1.903 -30.064 1.00 34.53 249 GLU A O 1
ATOM 1836 N N . PRO A 1 250 ? -10.494 -0.310 -29.695 1.00 36.88 250 PRO A N 1
ATOM 1837 C CA . PRO A 1 250 ? -10.475 -0.627 -31.111 1.00 36.88 250 PRO A CA 1
ATOM 1838 C C . PRO A 1 250 ? -11.863 -0.306 -31.667 1.00 36.88 250 PRO A C 1
ATOM 1840 O O . PRO A 1 250 ? -12.869 -0.830 -31.184 1.00 36.88 250 PRO A O 1
ATOM 1843 N N . ARG A 1 251 ? -11.924 0.565 -32.681 1.00 36.97 251 ARG A N 1
ATOM 1844 C CA . ARG A 1 251 ? -13.133 0.723 -33.494 1.00 36.97 251 ARG A CA 1
ATOM 1845 C C . ARG A 1 251 ? -13.559 -0.676 -33.929 1.00 36.97 251 ARG A C 1
ATOM 1847 O O . ARG A 1 251 ? -12.791 -1.358 -34.606 1.00 36.97 251 ARG A O 1
ATOM 1854 N N . ARG A 1 252 ? -14.750 -1.112 -33.510 1.00 34.28 252 ARG A N 1
ATOM 1855 C CA . ARG A 1 252 ? -15.369 -2.314 -34.069 1.00 34.28 252 ARG A CA 1
ATOM 1856 C C . ARG A 1 252 ? -15.475 -2.082 -35.574 1.00 34.28 252 ARG A C 1
ATOM 1858 O O . ARG A 1 252 ? -16.145 -1.141 -35.994 1.00 34.28 252 ARG A O 1
ATOM 1865 N N . ALA A 1 253 ? -14.748 -2.876 -36.355 1.00 39.12 253 ALA A N 1
ATOM 1866 C CA . ALA A 1 253 ? -15.018 -2.992 -37.777 1.00 39.12 253 ALA A CA 1
ATOM 1867 C C . ALA A 1 253 ? -16.439 -3.553 -37.907 1.00 39.12 253 ALA A C 1
ATOM 1869 O O . ALA A 1 253 ? -16.761 -4.553 -37.257 1.00 39.12 253 ALA A O 1
ATOM 1870 N N . GLY A 1 254 ? -17.286 -2.814 -38.623 1.00 37.75 254 GLY A N 1
ATOM 1871 C CA . GLY A 1 254 ? -18.597 -3.282 -39.061 1.00 37.75 254 GLY A CA 1
ATOM 1872 C C . GLY A 1 254 ? -18.480 -4.317 -40.167 1.00 37.75 254 GLY A C 1
ATOM 1873 O O . GLY A 1 254 ? -17.379 -4.427 -40.755 1.00 37.75 254 GLY A O 1
#

Radius of gyration: 18.2 Å; Cα contacts (8 Å, |Δi|>4): 472; chains: 1; bounding box: 49×37×60 Å

Sequence (254 aa):
MSTSTGGRLDEWADLTTHEQRYGPLPYDAYGDPAGLLRTVAASGLTGRGGAGFPAHRKLAAVAEAGRRTGRAPVVVANGAEGEPASRKDRTLLQLSPHLVLDGLQLASRAAGAEQAWPAVEEGASYLESEPARRGGPLSVTVLRAPKRFLSGQAPALARYVSGDAPPPAHQQPPVRERGVRRAPTLVQNVETPAHLALIARYGADRYRGAGTPAEPGSALCTVHASGRPGRGVEGARLTHAPYPKKGTEPRRAG

Secondary structure (DSSP, 8-state):
--------HHHHHSHHHHHHHH-S--TTTTSSHHHHHHHHHHHT-B-TTTT--BHHHHHHHHHHHHHHHT---EEEEE-----TT--HHHHHHHH-HHHHHHHHHHHHHHHT-SEEEEEE-TT-GGGTTHHHHH--SSEE--EE--TT--TT-HHHHHHHHHTPPPPPSS-SS-TTTS-GGGS-EEEEETHHHHHHHHHHHHHHHHHHTSB-SSSBS-EEEEEP-TTS--EEEEE--SSSPPPPPTT-PPP---

Foldseek 3Di:
DDDPPPDDLVCLLDPVNLCQFQNAQPQCLQPALVSLLVQQVLLLDAFQLPPRHRPSVLLVLLLVLCVVVVHAEEEEAELLALDPLDCQSVSCCSRPVVLLVSLQSSSSRNSRHQEYEHEYEPPVPVNQCVCVVSDDRHHYGYHHDYSNPHRPPQQQVQQVQQVHDGDDPDDPPDQCNQGHVGRRYHYGHSVRSSVSSVCSRPTSVVQQQWADVNDTHWHWDWDDDPPDRIDIDIDTPDPDDDDGGPPDDPDPDD

pLDDT: mean 81.09, std 18.96, range [31.0, 98.0]

Mean predicted aligned error: 9.02 Å

Nearest PDB structures (foldseek):
  7p5h-assembly1_b  TM=8.406E-01  e=4.800E-16  Thermotoga maritima MSB8
  8bq6-assembly1_F  TM=8.385E-01  e=8.119E-14  Arabidopsis thaliana
  5gup-assembly1_B  TM=8.706E-01  e=5.347E-14  Sus scrofa
  8oh5-assembly1_B  TM=7.941E-01  e=1.987E-13  Sporomusa ovata DSM 2662
  8j83-assembly1_B  TM=8.085E-01  e=1.019E-11  Methylorubrum extorquens AM1